Protein AF-T1BCN9-F1 (afdb_monomer)

Solvent-accessible surface area (backbone atoms only — not comparable to full-atom values): 11860 Å² total; per-residue (Å²): 132,86,70,87,75,68,77,64,52,58,59,52,51,34,51,53,39,36,66,30,32,61,50,97,95,42,61,54,84,62,83,70,93,67,80,90,68,67,50,88,55,60,65,95,86,53,76,46,77,44,84,25,43,75,91,46,63,56,73,67,58,45,53,50,52,55,43,27,47,74,66,69,42,54,70,47,82,43,67,49,82,47,79,88,49,47,62,60,50,55,52,49,52,54,49,52,46,49,53,47,13,57,75,71,72,48,70,36,84,59,66,73,64,60,57,52,51,52,50,54,53,50,50,49,67,75,47,66,76,69,91,72,79,72,94,64,75,84,81,69,51,81,87,41,56,74,58,33,54,49,53,51,51,61,54,60,70,67,63,51,96,91,62,82,87,83,87,87,75,97,64,76,92,42,75,66,52,50,52,52,53,51,50,53,51,64,74,74,84

Structure (mmCIF, N/CA/C/O backbone):
data_AF-T1BCN9-F1
#
_entry.id   AF-T1BCN9-F1
#
loop_
_atom_site.group_PDB
_atom_site.id
_atom_site.type_symbol
_atom_site.label_atom_id
_atom_site.label_alt_id
_atom_site.label_comp_id
_atom_site.label_asym_id
_atom_site.label_entity_id
_atom_site.label_seq_id
_atom_site.pdbx_PDB_ins_code
_atom_site.Cartn_x
_atom_site.Cartn_y
_atom_site.Cartn_z
_atom_site.occupancy
_atom_site.B_iso_or_equiv
_atom_site.auth_seq_id
_atom_site.auth_comp_id
_atom_site.auth_asym_id
_atom_site.auth_atom_id
_atom_site.pdbx_PDB_model_num
ATOM 1 N N . ALA A 1 1 ? 5.432 19.253 22.615 1.00 36.25 1 ALA A N 1
ATOM 2 C CA . ALA A 1 1 ? 6.269 18.068 22.366 1.00 36.25 1 ALA A CA 1
ATOM 3 C C . ALA A 1 1 ? 5.517 17.215 21.366 1.00 36.25 1 ALA A C 1
ATOM 5 O O . ALA A 1 1 ? 4.448 16.721 21.706 1.00 36.25 1 ALA A O 1
ATOM 6 N N . GLU A 1 2 ? 5.979 17.163 20.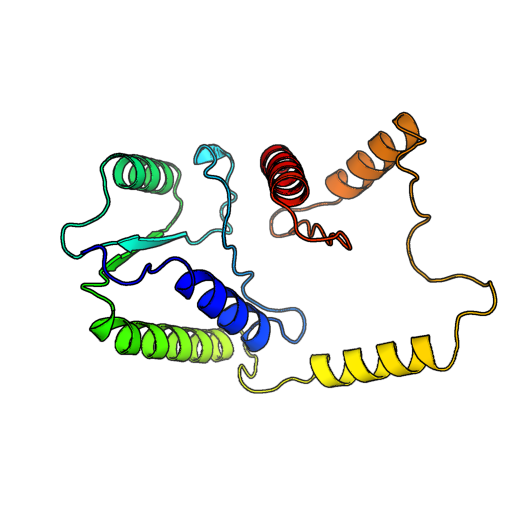120 1.00 44.88 2 GLU A N 1
ATOM 7 C CA . GLU A 1 2 ? 5.401 16.255 19.130 1.00 44.88 2 GLU A CA 1
ATOM 8 C C . GLU A 1 2 ? 5.753 14.832 19.568 1.00 44.88 2 GLU A C 1
ATOM 10 O O . GLU A 1 2 ? 6.923 14.512 19.778 1.00 44.88 2 GLU A O 1
ATOM 15 N N . GLY A 1 3 ? 4.731 14.019 19.844 1.00 50.31 3 GLY A N 1
ATOM 16 C CA . GLY A 1 3 ? 4.922 12.605 20.150 1.00 50.31 3 GLY A CA 1
ATOM 17 C C . GLY A 1 3 ? 5.571 11.874 18.968 1.00 50.31 3 GLY A C 1
ATOM 18 O O . GLY A 1 3 ? 5.618 12.415 17.861 1.00 50.31 3 GLY A O 1
ATOM 19 N N . PRO A 1 4 ? 6.081 10.650 19.173 1.00 58.81 4 PRO A N 1
ATOM 20 C CA . PRO A 1 4 ? 6.687 9.884 18.094 1.00 58.81 4 PRO A CA 1
ATOM 21 C C . PRO A 1 4 ? 5.694 9.709 16.939 1.00 58.81 4 PRO A C 1
ATOM 23 O O . PRO A 1 4 ? 4.507 9.448 17.144 1.00 58.81 4 PRO A O 1
ATOM 26 N N . SER A 1 5 ? 6.201 9.898 15.723 1.00 71.62 5 SER A N 1
ATOM 27 C CA . SER A 1 5 ? 5.416 9.841 14.494 1.00 71.62 5 SER A CA 1
ATOM 28 C C . SER A 1 5 ? 4.900 8.426 14.223 1.00 71.62 5 SER A C 1
ATOM 30 O O . SER A 1 5 ? 5.628 7.452 14.401 1.00 71.62 5 SER A O 1
ATOM 32 N N . LEU A 1 6 ? 3.662 8.318 13.734 1.00 76.44 6 LEU A N 1
ATOM 33 C CA . LEU A 1 6 ? 3.075 7.056 13.267 1.00 76.44 6 LEU A CA 1
ATOM 34 C C . LEU A 1 6 ? 3.532 6.673 11.846 1.00 76.44 6 LEU A C 1
ATOM 36 O O . LEU A 1 6 ? 3.169 5.605 11.367 1.00 76.44 6 LEU A O 1
ATOM 40 N N . LEU A 1 7 ? 4.329 7.513 11.172 1.00 79.06 7 LEU A N 1
ATOM 41 C CA . LEU A 1 7 ? 4.786 7.284 9.792 1.00 79.06 7 LEU A CA 1
ATOM 42 C C . LEU A 1 7 ? 5.494 5.935 9.548 1.00 79.06 7 LEU A C 1
ATOM 44 O O . LEU A 1 7 ? 5.297 5.379 8.473 1.00 79.06 7 LEU A O 1
ATOM 48 N N . PRO A 1 8 ? 6.271 5.358 10.488 1.00 87.38 8 PRO A N 1
ATOM 49 C CA . PRO A 1 8 ? 6.890 4.047 10.265 1.00 87.38 8 PRO A CA 1
ATOM 50 C C . PRO A 1 8 ? 5.905 2.871 10.332 1.00 87.38 8 PRO A C 1
ATOM 52 O O . PRO A 1 8 ? 6.224 1.777 9.876 1.00 87.38 8 PRO A O 1
ATOM 55 N N . PHE A 1 9 ? 4.722 3.059 10.926 1.00 90.31 9 PHE A N 1
ATOM 56 C CA . PHE A 1 9 ? 3.792 1.960 11.173 1.00 90.31 9 PHE A CA 1
ATOM 57 C C . PHE A 1 9 ? 3.197 1.365 9.881 1.00 90.31 9 PHE A C 1
ATOM 59 O O . PHE A 1 9 ? 3.223 0.143 9.750 1.00 90.31 9 PHE A O 1
ATOM 66 N N . PRO A 1 10 ? 2.743 2.158 8.886 1.00 91.44 10 PRO A N 1
ATOM 67 C CA . PRO A 1 10 ? 2.343 1.622 7.585 1.00 91.44 10 PRO A CA 1
ATOM 68 C C . PRO A 1 10 ? 3.416 0.769 6.899 1.00 91.44 10 PRO A C 1
ATOM 70 O O . PRO A 1 10 ? 3.072 -0.250 6.316 1.00 91.44 10 PRO A O 1
ATOM 73 N N . VAL A 1 11 ? 4.701 1.126 7.012 1.00 91.31 11 VAL A N 1
ATOM 74 C CA . VAL A 1 11 ? 5.810 0.339 6.433 1.00 91.31 11 VAL A CA 1
ATOM 75 C C . VAL A 1 11 ? 5.925 -1.033 7.104 1.00 91.31 11 VAL A C 1
ATOM 77 O O . VAL A 1 11 ? 6.134 -2.042 6.439 1.00 91.31 11 VAL A O 1
ATOM 80 N N . TRP A 1 12 ? 5.726 -1.104 8.423 1.00 94.50 12 TRP A N 1
ATOM 81 C CA . TRP A 1 12 ? 5.649 -2.392 9.116 1.00 94.50 12 TRP A CA 1
ATOM 82 C C . TRP A 1 12 ? 4.438 -3.221 8.652 1.00 94.50 12 TRP A C 1
ATOM 84 O O . TRP A 1 12 ? 4.571 -4.421 8.413 1.00 94.50 12 TRP A O 1
ATOM 94 N N . VAL A 1 13 ? 3.273 -2.585 8.469 1.00 95.38 13 VAL A N 1
ATOM 95 C CA . VAL A 1 13 ? 2.071 -3.254 7.938 1.00 95.38 13 VAL A CA 1
ATOM 96 C C . VAL A 1 13 ? 2.314 -3.774 6.519 1.00 95.38 13 VAL A C 1
ATOM 98 O O . VAL A 1 13 ? 1.885 -4.882 6.202 1.00 95.38 13 VAL A O 1
ATOM 101 N N . GLU A 1 14 ? 3.011 -3.008 5.677 1.00 94.75 14 GLU A N 1
ATOM 102 C CA . GLU A 1 14 ? 3.386 -3.422 4.323 1.00 94.75 14 GLU A CA 1
ATOM 103 C C . GLU A 1 14 ? 4.166 -4.731 4.349 1.00 94.75 14 GLU A C 1
ATOM 105 O O . GLU A 1 14 ? 3.773 -5.692 3.689 1.00 94.75 14 GLU A O 1
ATOM 110 N N . GLN A 1 15 ? 5.221 -4.793 5.163 1.00 93.25 15 GLN A N 1
ATOM 111 C C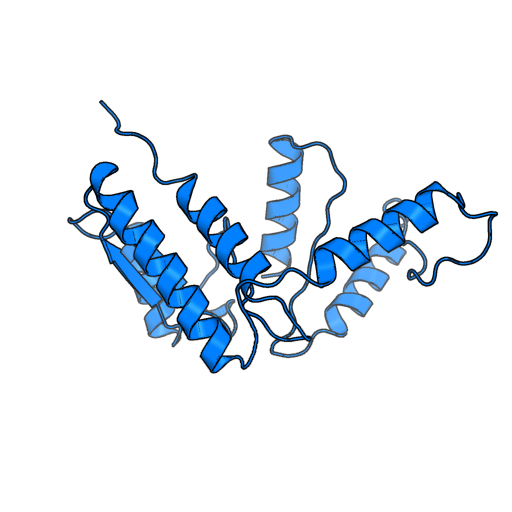A . GLN A 1 15 ? 6.027 -5.998 5.292 1.00 93.25 15 GLN A CA 1
ATOM 112 C C . GLN A 1 15 ? 5.189 -7.186 5.779 1.00 93.25 15 GLN A C 1
ATOM 114 O O . GLN A 1 15 ? 5.234 -8.256 5.170 1.00 93.25 15 GLN A O 1
ATOM 119 N N . LEU A 1 16 ? 4.393 -6.994 6.839 1.00 95.56 16 LEU A N 1
ATOM 120 C CA . LEU A 1 16 ? 3.541 -8.044 7.395 1.00 95.56 16 LEU A CA 1
ATOM 121 C C . LEU A 1 16 ? 2.584 -8.608 6.334 1.00 95.56 16 LEU A C 1
ATOM 123 O O . LEU A 1 16 ? 2.508 -9.819 6.143 1.00 95.56 16 LEU A O 1
ATOM 127 N N . VAL A 1 17 ? 1.846 -7.748 5.629 1.00 95.81 17 VAL A N 1
ATOM 128 C CA . VAL A 1 17 ? 0.852 -8.189 4.641 1.00 95.81 17 VAL A CA 1
ATOM 129 C C . VAL A 1 17 ? 1.530 -8.849 3.438 1.00 95.81 17 VAL A C 1
ATOM 131 O O . VAL A 1 17 ? 1.078 -9.912 3.002 1.00 95.81 17 VAL A O 1
ATOM 134 N N . ALA A 1 18 ? 2.607 -8.256 2.914 1.00 91.75 18 ALA A N 1
ATOM 135 C CA . ALA A 1 18 ? 3.301 -8.767 1.735 1.00 91.75 18 ALA A CA 1
ATOM 136 C C . ALA A 1 18 ? 3.915 -10.150 1.992 1.00 91.75 18 ALA A C 1
ATOM 138 O O . ALA A 1 18 ? 3.624 -11.096 1.258 1.00 91.75 18 ALA A O 1
ATOM 139 N N . GLU A 1 19 ? 4.720 -10.291 3.050 1.00 90.38 19 GLU A N 1
ATOM 140 C CA . GLU A 1 19 ? 5.432 -11.542 3.341 1.00 90.38 19 GLU A CA 1
ATOM 141 C C . GLU A 1 19 ? 4.492 -12.662 3.799 1.00 90.38 19 GLU A C 1
ATOM 143 O O . GLU A 1 19 ? 4.711 -13.837 3.489 1.00 90.38 19 GLU A O 1
ATOM 148 N N . SER A 1 20 ? 3.421 -12.325 4.522 1.00 93.44 20 SER A N 1
ATOM 149 C CA . SER A 1 20 ? 2.496 -13.344 5.007 1.00 93.44 20 SER A CA 1
ATOM 150 C C . SER A 1 20 ? 1.515 -13.812 3.940 1.00 93.44 20 SER A C 1
ATOM 152 O O . SER A 1 20 ? 1.164 -14.993 3.951 1.00 93.44 20 SER A O 1
ATOM 154 N N . THR A 1 21 ? 1.063 -12.941 3.030 1.00 93.94 21 THR A N 1
ATOM 155 C CA . THR A 1 21 ? -0.040 -13.288 2.115 1.00 93.94 21 THR A CA 1
ATOM 156 C C . THR A 1 21 ? 0.384 -13.651 0.695 1.00 93.94 21 THR A C 1
ATOM 158 O O . THR A 1 21 ? -0.353 -14.378 0.033 1.00 93.94 21 THR A O 1
ATOM 161 N N . GLY A 1 22 ? 1.540 -13.186 0.216 1.00 90.19 22 GLY A N 1
ATOM 162 C CA . GLY A 1 22 ? 2.006 -13.419 -1.155 1.00 90.19 22 GLY A CA 1
ATOM 163 C C . GLY A 1 22 ? 2.506 -14.845 -1.387 1.00 90.19 22 GLY A C 1
ATOM 164 O O . GLY A 1 22 ? 3.709 -15.065 -1.435 1.00 90.19 22 GLY A O 1
ATOM 165 N N . LYS A 1 23 ? 1.601 -15.823 -1.503 1.00 87.06 23 LYS A N 1
ATOM 166 C CA . LYS A 1 23 ? 1.924 -17.259 -1.557 1.00 87.06 23 LYS A CA 1
ATOM 167 C C . LYS A 1 23 ? 1.072 -17.993 -2.573 1.00 87.06 23 LYS A C 1
ATOM 169 O O . LYS A 1 23 ? -0.126 -17.753 -2.694 1.00 87.06 23 LYS A O 1
ATOM 174 N N . SER A 1 24 ? 1.673 -18.964 -3.263 1.00 84.88 24 SER A N 1
ATOM 175 C CA . SER A 1 24 ? 0.962 -19.853 -4.201 1.00 84.88 24 SER A CA 1
ATOM 176 C C . SER A 1 24 ? 0.133 -19.100 -5.260 1.00 84.88 24 SER A C 1
ATOM 178 O O . SER A 1 24 ? -0.972 -19.516 -5.608 1.00 84.88 24 SER A O 1
ATOM 180 N N . GLY A 1 25 ? 0.640 -17.960 -5.745 1.00 86.75 25 GLY A N 1
ATOM 181 C CA . GLY A 1 25 ? -0.050 -17.117 -6.730 1.00 86.75 25 GLY A CA 1
ATOM 182 C C . GLY A 1 25 ? -1.273 -16.360 -6.193 1.00 86.75 25 GLY A C 1
ATOM 183 O O . GLY A 1 25 ? -2.074 -15.867 -6.982 1.00 86.75 25 GLY A O 1
ATOM 184 N N . ARG A 1 26 ? -1.440 -16.280 -4.869 1.00 89.88 26 ARG A N 1
ATOM 185 C CA . ARG A 1 26 ? -2.472 -15.494 -4.180 1.00 89.88 26 ARG A CA 1
ATOM 186 C C . ARG A 1 26 ? -1.804 -14.483 -3.257 1.00 89.88 26 ARG A C 1
ATOM 188 O O . ARG A 1 26 ? -0.641 -14.647 -2.902 1.00 89.88 26 ARG A O 1
ATOM 195 N N . GLY A 1 27 ? -2.551 -13.465 -2.851 1.00 91.38 27 GLY A N 1
ATOM 196 C CA . GLY A 1 27 ? -2.098 -12.525 -1.837 1.00 91.38 27 GLY A CA 1
ATOM 197 C C . GLY A 1 27 ? -2.850 -11.211 -1.875 1.00 91.38 27 GLY A C 1
ATOM 198 O O . GLY A 1 27 ? -3.652 -10.955 -2.773 1.00 91.38 27 GLY A O 1
ATOM 199 N N . ILE A 1 28 ? -2.576 -10.391 -0.871 1.00 94.25 28 ILE A N 1
ATOM 200 C CA . ILE A 1 28 ? -3.005 -9.001 -0.803 1.00 94.25 28 ILE A CA 1
ATOM 201 C C . ILE A 1 28 ? -1.777 -8.166 -1.138 1.00 94.25 28 ILE A C 1
ATOM 203 O O . ILE A 1 28 ? -0.700 -8.412 -0.601 1.00 94.25 28 ILE A O 1
ATOM 207 N N . ILE A 1 29 ? -1.932 -7.184 -2.022 1.00 93.25 29 ILE A N 1
ATOM 208 C CA . ILE A 1 29 ? -0.857 -6.249 -2.354 1.00 93.25 29 ILE A CA 1
ATOM 209 C C . ILE A 1 29 ? -0.990 -5.058 -1.403 1.00 93.25 29 ILE A C 1
ATOM 211 O O . ILE A 1 29 ? -1.915 -4.260 -1.577 1.00 93.25 29 ILE A O 1
ATOM 215 N N . PRO A 1 30 ? -0.131 -4.929 -0.377 1.00 94.12 30 PRO A N 1
ATOM 216 C CA . PRO A 1 30 ? -0.125 -3.728 0.434 1.00 94.12 30 PRO A CA 1
ATOM 217 C C . PRO A 1 30 ? 0.421 -2.565 -0.388 1.00 94.12 30 PRO A C 1
ATOM 219 O O . PRO A 1 30 ? 1.320 -2.719 -1.212 1.00 94.12 30 PRO A O 1
ATOM 222 N N . VAL A 1 31 ? -0.151 -1.389 -0.161 1.00 91.94 31 VAL A N 1
ATOM 223 C CA . VAL A 1 31 ? 0.197 -0.184 -0.900 1.00 91.94 31 VAL A CA 1
ATOM 224 C C . VAL A 1 31 ? 0.415 0.937 0.102 1.00 91.94 31 VAL A C 1
ATOM 226 O O . VAL A 1 31 ? -0.541 1.484 0.649 1.00 91.94 31 VAL A O 1
ATOM 229 N N . VAL A 1 32 ? 1.679 1.281 0.336 1.00 90.50 32 VAL A N 1
ATOM 230 C CA . VAL A 1 32 ? 2.069 2.417 1.181 1.00 90.50 32 VAL A CA 1
ATOM 231 C C . VAL A 1 32 ? 2.651 3.546 0.340 1.00 90.50 32 VAL A C 1
ATOM 233 O O . VAL A 1 32 ? 2.999 3.365 -0.835 1.00 90.50 32 VAL A O 1
ATOM 236 N N . ASP A 1 33 ? 2.674 4.742 0.928 1.00 86.56 33 ASP A N 1
ATOM 237 C CA . ASP A 1 33 ? 3.204 5.966 0.319 1.00 86.56 33 ASP A CA 1
ATOM 238 C C . ASP A 1 33 ? 2.679 6.236 -1.099 1.00 86.56 33 ASP A C 1
ATOM 240 O O . ASP A 1 33 ? 3.387 6.751 -1.968 1.00 86.56 33 ASP A O 1
ATOM 244 N N . GLU A 1 34 ? 1.423 5.860 -1.357 1.00 87.19 34 GLU A N 1
ATOM 245 C CA . GLU A 1 34 ? 0.741 6.201 -2.596 1.00 87.19 34 GLU A CA 1
ATOM 246 C C . GLU A 1 34 ? 0.410 7.690 -2.615 1.00 87.19 34 GLU A C 1
ATOM 248 O O . GLU A 1 34 ? -0.301 8.170 -1.725 1.00 87.19 34 GLU A O 1
ATOM 253 N N . PRO A 1 35 ? 0.867 8.441 -3.630 1.00 86.25 35 PRO A N 1
ATOM 254 C CA . PRO A 1 35 ? 0.395 9.797 -3.824 1.00 86.25 35 PRO A CA 1
ATOM 255 C C . PRO A 1 35 ? -1.122 9.784 -4.003 1.00 86.25 35 PRO A C 1
ATOM 257 O O . PRO A 1 35 ? -1.649 9.000 -4.793 1.00 86.25 35 PRO A O 1
ATOM 260 N N . TRP A 1 36 ? -1.822 10.671 -3.299 1.00 88.25 36 TRP A N 1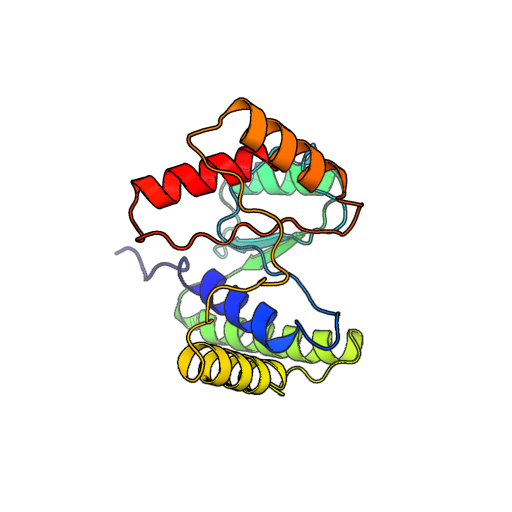
ATOM 261 C CA . TRP A 1 36 ? -3.269 10.771 -3.439 1.00 88.25 36 TRP A CA 1
ATOM 262 C C . TRP A 1 36 ? -3.625 11.144 -4.877 1.00 88.25 36 TRP A C 1
ATOM 264 O O . TRP A 1 36 ? -3.118 12.123 -5.429 1.00 88.25 36 TRP A O 1
ATOM 274 N N . ALA A 1 37 ? -4.517 10.363 -5.471 1.00 90.06 37 ALA A N 1
ATOM 275 C CA . ALA A 1 37 ? -5.079 10.616 -6.784 1.00 90.06 37 ALA A CA 1
ATOM 276 C C . ALA A 1 37 ? -6.569 10.968 -6.651 1.00 90.06 37 ALA A C 1
ATOM 278 O O . ALA A 1 37 ? -7.206 10.640 -5.647 1.00 90.06 37 ALA A O 1
ATOM 279 N N . PRO A 1 38 ? -7.173 11.638 -7.647 1.00 91.88 38 PRO A N 1
ATOM 280 C CA . PRO A 1 38 ? -8.622 11.763 -7.699 1.00 91.88 38 PRO A CA 1
ATOM 281 C C . PRO A 1 38 ? -9.286 10.377 -7.583 1.00 91.88 38 PRO A C 1
ATOM 283 O O . PRO A 1 38 ? -8.848 9.462 -8.278 1.00 91.88 38 PRO A O 1
ATOM 286 N N . PRO A 1 39 ? -10.361 10.213 -6.786 1.00 92.69 39 PRO A N 1
ATOM 287 C CA . PRO A 1 39 ? -11.003 8.914 -6.551 1.00 92.69 39 PRO A CA 1
ATOM 288 C C . PRO A 1 39 ? -11.339 8.100 -7.809 1.00 92.69 39 PRO A C 1
ATOM 290 O O . PRO A 1 39 ? -11.287 6.877 -7.786 1.00 92.69 39 PRO A O 1
ATOM 293 N N . ALA A 1 40 ? -11.642 8.781 -8.919 1.00 91.31 40 ALA A N 1
ATOM 294 C CA . ALA A 1 40 ? -11.961 8.165 -10.206 1.00 91.31 40 ALA A CA 1
ATOM 295 C C . ALA A 1 40 ? -10.773 7.468 -10.901 1.00 91.31 40 ALA A C 1
ATOM 297 O O . ALA A 1 40 ? -10.983 6.809 -11.914 1.00 91.31 40 ALA A O 1
ATOM 298 N N . ARG A 1 41 ? -9.538 7.647 -10.413 1.00 90.94 41 ARG A N 1
ATOM 299 C CA . ARG A 1 41 ? -8.345 6.967 -10.942 1.00 90.94 41 ARG A CA 1
ATOM 300 C C . ARG A 1 41 ? -8.079 5.608 -10.300 1.00 90.94 41 ARG A C 1
ATOM 302 O O . ARG A 1 41 ? -7.343 4.811 -10.865 1.00 90.94 41 ARG A O 1
ATOM 309 N N . TYR A 1 42 ? -8.657 5.338 -9.135 1.00 91.25 42 TYR A N 1
ATOM 310 C CA . TYR A 1 42 ? -8.489 4.043 -8.485 1.00 91.25 42 TYR A CA 1
ATOM 311 C C . TYR A 1 42 ? -9.411 2.995 -9.113 1.00 91.25 42 TYR A C 1
ATOM 313 O O . TYR A 1 42 ? -10.567 3.292 -9.424 1.00 91.25 42 TYR A O 1
ATOM 321 N N . GLY A 1 43 ? -8.894 1.776 -9.269 1.00 89.31 43 GLY A N 1
ATOM 322 C CA . GLY A 1 43 ? -9.690 0.601 -9.615 1.00 89.31 43 GLY A CA 1
ATOM 323 C C . GLY A 1 43 ? -10.602 0.171 -8.466 1.00 89.31 43 GLY A C 1
ATOM 324 O O . GLY A 1 43 ? -10.436 0.600 -7.326 1.00 89.31 43 GLY A O 1
ATOM 325 N N . ASP A 1 44 ? -11.562 -0.698 -8.767 1.00 91.50 44 ASP A N 1
ATOM 326 C CA . ASP A 1 44 ? -12.473 -1.328 -7.801 1.00 91.50 44 ASP A CA 1
ATOM 327 C C . ASP A 1 44 ? -11.807 -2.455 -6.981 1.00 91.50 44 ASP A C 1
ATOM 329 O O . ASP A 1 44 ? -12.462 -3.160 -6.215 1.00 91.50 44 ASP A O 1
ATOM 333 N N . ASP A 1 45 ? -10.486 -2.586 -7.102 1.00 91.62 45 ASP A N 1
ATOM 334 C CA . ASP A 1 45 ? -9.617 -3.549 -6.429 1.00 91.62 45 ASP A CA 1
ATOM 335 C C . ASP A 1 45 ? -9.001 -3.009 -5.124 1.00 91.62 45 ASP A C 1
ATOM 337 O O . ASP A 1 45 ? -8.127 -3.645 -4.530 1.00 91.62 45 ASP A O 1
ATOM 341 N N . ARG A 1 46 ? -9.431 -1.825 -4.664 1.00 93.00 46 ARG A N 1
ATOM 342 C CA . ARG A 1 46 ? -8.827 -1.126 -3.522 1.00 93.00 46 ARG A CA 1
ATOM 343 C C . ARG A 1 46 ? -9.677 -1.169 -2.261 1.00 93.00 46 ARG A C 1
ATOM 345 O O . ARG A 1 46 ? -10.878 -0.922 -2.271 1.00 93.00 46 ARG A O 1
ATOM 352 N N . LEU A 1 47 ? -8.989 -1.371 -1.139 1.00 95.12 47 LEU A N 1
ATOM 353 C CA . LEU A 1 47 ? -9.461 -1.047 0.202 1.00 95.12 47 LEU A CA 1
ATOM 354 C C . LEU A 1 47 ? -8.495 -0.038 0.817 1.00 95.12 47 LEU A C 1
ATOM 356 O O . LEU A 1 47 ? -7.300 -0.305 0.928 1.00 95.12 47 LEU A O 1
ATOM 360 N N . PHE A 1 48 ? -9.018 1.102 1.255 1.00 96.31 48 PHE A N 1
ATOM 361 C CA . PHE A 1 48 ? -8.211 2.138 1.895 1.00 96.31 48 PHE A CA 1
ATOM 362 C C . PHE A 1 48 ? -8.272 2.000 3.416 1.00 96.31 48 PHE A C 1
ATOM 364 O O . PHE A 1 48 ? -9.333 1.746 3.980 1.00 96.31 48 PHE A O 1
ATOM 371 N N . VAL A 1 49 ? -7.154 2.216 4.108 1.00 95.31 49 VAL A N 1
ATOM 372 C CA . VAL A 1 49 ? -7.127 2.257 5.576 1.00 95.31 49 VAL A CA 1
ATOM 373 C C . VAL A 1 49 ? -6.504 3.569 6.026 1.00 95.31 49 VAL A C 1
ATOM 375 O O . VAL A 1 49 ? -5.366 3.878 5.687 1.00 95.31 49 VAL A O 1
ATOM 378 N N . ALA A 1 50 ? -7.260 4.351 6.792 1.00 93.69 50 ALA A N 1
ATOM 379 C CA . ALA A 1 50 ? -6.826 5.627 7.337 1.00 93.69 50 ALA A CA 1
ATOM 380 C C . ALA A 1 50 ? -6.587 5.505 8.843 1.00 93.69 50 ALA A C 1
ATOM 382 O O . ALA A 1 50 ? -7.522 5.260 9.607 1.00 93.69 50 ALA A O 1
ATOM 383 N N . LEU A 1 51 ? -5.343 5.727 9.266 1.00 90.75 51 LEU A N 1
ATOM 384 C CA . LEU A 1 51 ? -4.979 5.857 10.675 1.00 90.75 51 LEU A CA 1
ATOM 385 C C . LEU A 1 51 ? -5.150 7.321 11.088 1.00 90.75 51 LEU A C 1
ATOM 387 O O . LEU A 1 51 ? -4.546 8.211 10.490 1.00 90.75 51 LEU A O 1
ATOM 391 N N . VAL A 1 52 ? -5.991 7.587 12.082 1.00 92.12 52 VAL A N 1
ATOM 392 C CA . VAL A 1 52 ? -6.359 8.950 12.487 1.00 92.12 52 VAL A CA 1
ATOM 393 C C . VAL A 1 52 ? -6.305 9.112 14.007 1.00 92.12 52 VAL A C 1
ATOM 395 O O . VAL A 1 52 ? -6.465 8.130 14.734 1.00 92.12 52 VAL A O 1
ATOM 398 N N . PRO A 1 53 ? -6.124 10.333 14.534 1.00 90.12 53 PRO A N 1
ATOM 399 C CA . PRO A 1 53 ? -6.261 10.570 15.968 1.00 90.12 53 PRO A CA 1
ATOM 400 C C . PRO A 1 53 ? -7.718 10.362 16.437 1.00 90.12 53 PRO A C 1
ATOM 402 O O . PRO A 1 53 ? -8.642 10.314 15.618 1.00 90.12 53 PRO A O 1
ATOM 405 N N . PRO A 1 54 ? -7.985 10.298 17.757 1.00 90.56 54 PRO A N 1
ATOM 406 C CA . PRO A 1 54 ? -9.337 10.106 18.296 1.00 90.56 54 PRO A CA 1
ATOM 407 C C . PRO A 1 54 ? -10.352 11.158 17.841 1.00 90.56 54 PRO A C 1
ATOM 409 O O . PRO A 1 54 ? -11.530 10.836 17.645 1.00 90.56 54 PRO A O 1
ATOM 412 N N . SER A 1 55 ? -9.875 12.391 17.629 1.00 92.44 55 SER A N 1
ATOM 413 C CA . SER A 1 55 ? -10.635 13.520 17.084 1.00 92.44 55 SER A CA 1
ATOM 414 C C . SER A 1 55 ? -11.100 13.310 15.640 1.00 92.44 55 SER A C 1
ATOM 416 O O . SER A 1 55 ? -11.951 14.055 15.169 1.00 92.44 55 SER A O 1
ATOM 418 N N . GLY A 1 56 ? -10.581 12.291 14.950 1.00 93.06 56 GLY A N 1
ATOM 419 C CA . GLY A 1 56 ? -10.880 11.991 13.556 1.00 93.06 56 GLY A CA 1
ATOM 420 C C . GLY A 1 56 ? -9.871 12.595 12.573 1.00 93.06 56 GLY A C 1
ATOM 421 O O . GLY A 1 56 ? -8.878 13.200 12.986 1.00 93.06 56 GLY A O 1
ATOM 422 N N . PRO A 1 57 ? -10.097 12.398 11.262 1.00 94.94 57 PRO A N 1
ATOM 423 C CA . PRO A 1 57 ? -9.237 12.927 10.212 1.00 94.94 57 PRO A CA 1
ATOM 424 C C . PRO A 1 57 ? -9.273 14.458 10.182 1.00 94.94 57 PRO A C 1
ATOM 426 O O . PRO A 1 57 ? -10.299 15.077 10.466 1.00 94.94 57 PRO A O 1
ATOM 429 N N . GLY A 1 58 ? -8.164 15.068 9.760 1.00 94.94 58 GLY A N 1
ATOM 430 C CA . GLY A 1 58 ? -8.159 16.475 9.361 1.00 94.94 58 GLY A CA 1
ATOM 431 C C . GLY A 1 58 ? -9.057 16.728 8.137 1.00 94.94 58 GLY A C 1
ATOM 432 O O . GLY A 1 58 ? -9.444 15.778 7.449 1.00 94.94 58 GLY A O 1
ATOM 433 N N . PRO A 1 59 ? -9.376 17.998 7.827 1.00 96.38 59 PRO A N 1
ATOM 434 C CA . PRO A 1 59 ? -10.347 18.349 6.787 1.00 96.38 59 PRO A CA 1
ATOM 435 C C . PRO A 1 59 ? -9.971 17.818 5.397 1.00 96.38 59 PRO A C 1
ATOM 437 O O . PRO A 1 59 ? -10.845 17.375 4.656 1.00 96.38 59 PRO A O 1
ATOM 440 N N . GLU A 1 60 ? -8.682 17.813 5.057 1.00 95.12 60 GLU A N 1
ATOM 441 C CA . GLU A 1 60 ? -8.193 17.338 3.759 1.00 95.12 60 GLU A CA 1
ATOM 442 C C . GLU A 1 60 ? -8.405 15.826 3.585 1.00 95.12 60 GLU A C 1
ATOM 444 O O . GLU A 1 60 ? -9.032 15.389 2.619 1.00 95.12 60 GLU A O 1
ATOM 449 N N . LEU A 1 61 ? -7.976 15.029 4.571 1.00 94.19 61 LEU A N 1
ATOM 450 C CA . LEU A 1 61 ? -8.192 13.582 4.580 1.00 94.19 61 LEU A CA 1
ATOM 451 C C . LEU A 1 61 ? -9.687 13.243 4.624 1.00 94.19 61 LEU A C 1
ATOM 453 O O . LEU A 1 61 ? -10.133 12.349 3.913 1.00 94.19 61 LEU A O 1
ATOM 457 N N . ALA A 1 62 ? -10.480 13.976 5.410 1.00 96.50 62 ALA A N 1
ATOM 458 C CA . ALA A 1 62 ? -11.926 13.784 5.467 1.00 96.50 62 ALA A CA 1
ATOM 459 C C . ALA A 1 62 ? -12.587 14.009 4.095 1.00 96.50 62 ALA A C 1
ATOM 461 O O . ALA A 1 62 ? -13.409 13.198 3.663 1.00 96.50 62 ALA A O 1
ATOM 462 N N . ALA A 1 63 ? -12.203 15.076 3.387 1.00 96.44 63 ALA A N 1
ATOM 463 C CA . ALA A 1 63 ? -12.696 15.361 2.043 1.00 96.44 63 ALA A CA 1
ATOM 464 C C . ALA A 1 63 ? -12.268 14.284 1.033 1.00 96.44 63 ALA A C 1
ATOM 466 O O . ALA A 1 63 ? -13.077 13.875 0.196 1.00 96.44 63 ALA A O 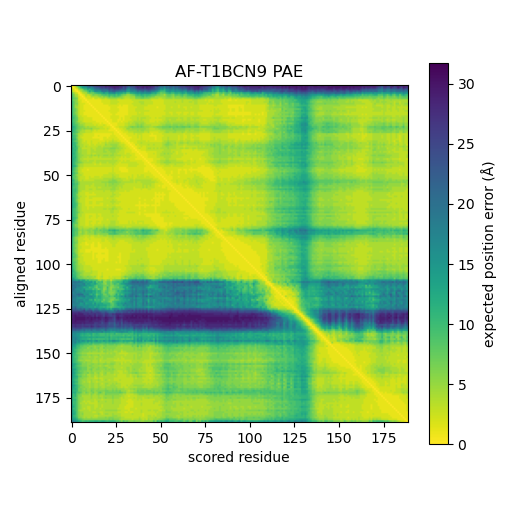1
ATOM 467 N N . HIS A 1 64 ? -11.030 13.792 1.136 1.00 95.38 64 HIS A N 1
ATOM 468 C CA . HIS A 1 64 ? -10.527 12.716 0.286 1.00 95.38 64 HIS A CA 1
ATOM 469 C C . HIS A 1 64 ? -11.290 11.400 0.512 1.00 95.38 64 HIS A C 1
ATOM 471 O O . HIS A 1 64 ? -11.807 10.828 -0.447 1.00 95.38 64 HIS A O 1
ATOM 477 N N . LEU A 1 65 ? -11.468 10.972 1.769 1.00 96.62 65 LEU A N 1
ATOM 478 C CA . LEU A 1 65 ? -12.239 9.773 2.133 1.00 96.62 65 LEU A CA 1
ATOM 479 C C . LEU A 1 65 ? -13.706 9.865 1.682 1.00 96.62 65 LEU A C 1
ATOM 481 O O . LEU A 1 65 ? -14.258 8.902 1.151 1.00 96.62 65 LEU A O 1
ATOM 485 N N . ALA A 1 66 ? -14.336 11.037 1.816 1.00 96.69 66 ALA A N 1
ATOM 486 C CA . ALA A 1 66 ? -15.682 11.269 1.290 1.00 96.69 66 ALA A CA 1
ATOM 487 C C . ALA A 1 66 ? -15.727 11.207 -0.250 1.00 96.69 66 ALA A C 1
ATOM 489 O O . ALA A 1 66 ? -16.724 10.790 -0.841 1.00 96.69 66 ALA A O 1
ATOM 490 N N . GLY A 1 67 ? -14.653 11.629 -0.923 1.00 96.94 67 GLY A N 1
ATOM 491 C CA . GLY A 1 67 ? -14.460 11.433 -2.357 1.00 96.94 67 GLY A CA 1
ATOM 492 C C . GLY A 1 67 ? -14.384 9.954 -2.739 1.00 96.94 67 GLY A C 1
ATOM 493 O O . GLY A 1 67 ? -15.113 9.536 -3.635 1.00 96.94 67 GLY A O 1
ATOM 494 N N . LEU A 1 68 ? -13.557 9.176 -2.036 1.00 96.81 68 LEU A N 1
ATOM 495 C CA . LEU A 1 68 ? -13.409 7.729 -2.227 1.00 96.81 68 LEU A CA 1
ATOM 496 C C . LEU A 1 68 ? -14.745 6.999 -2.057 1.00 96.81 68 LEU A C 1
ATOM 498 O O . LEU A 1 68 ? -15.176 6.296 -2.966 1.00 96.81 68 LEU A O 1
ATOM 502 N N . SER A 1 69 ? -15.456 7.252 -0.956 1.00 96.62 69 SER A N 1
ATOM 503 C CA . SER A 1 69 ? -16.752 6.614 -0.701 1.00 96.62 69 SER A CA 1
ATOM 504 C C . SER A 1 69 ? -17.811 6.969 -1.747 1.00 96.62 69 SER A C 1
ATOM 506 O O . SER A 1 69 ? -18.541 6.082 -2.186 1.00 96.62 69 SER A O 1
ATOM 508 N N . ARG A 1 70 ? -17.876 8.224 -2.219 1.00 97.12 70 ARG A N 1
ATOM 509 C CA . ARG A 1 70 ? -18.790 8.604 -3.318 1.00 97.12 70 ARG A CA 1
ATOM 510 C C . ARG A 1 70 ? -18.456 7.918 -4.640 1.00 97.12 70 ARG A C 1
ATOM 512 O O . ARG A 1 70 ? -19.360 7.708 -5.441 1.00 97.12 70 ARG A O 1
ATOM 519 N N . ALA A 1 71 ? -17.186 7.592 -4.867 1.00 96.12 71 ALA A N 1
ATOM 520 C CA . ALA A 1 71 ? -16.742 6.826 -6.026 1.00 96.12 71 ALA A CA 1
ATOM 521 C C . ALA A 1 71 ? -16.945 5.306 -5.861 1.00 96.12 71 ALA A C 1
ATOM 523 O O . ALA A 1 71 ? -16.657 4.564 -6.792 1.00 96.12 71 ALA A O 1
ATOM 524 N N . GLY A 1 72 ? -17.460 4.843 -4.715 1.00 96.56 72 GLY A N 1
ATOM 525 C CA . GLY A 1 72 ? -17.724 3.429 -4.439 1.00 96.56 72 GLY A CA 1
ATOM 526 C C . GLY A 1 72 ? -16.568 2.681 -3.772 1.00 96.56 72 GLY A C 1
ATOM 527 O O . GLY A 1 72 ? -16.710 1.494 -3.489 1.00 96.56 72 GLY A O 1
ATOM 528 N N . HIS A 1 73 ? -15.457 3.356 -3.469 1.00 96.62 73 HIS A N 1
ATOM 529 C CA . HIS A 1 73 ? -14.298 2.723 -2.841 1.00 96.62 73 HIS A CA 1
ATOM 530 C C . HIS A 1 73 ? -14.516 2.522 -1.337 1.00 96.62 73 HIS A C 1
ATOM 532 O O . HIS A 1 73 ? -14.824 3.495 -0.630 1.00 96.62 73 HIS A O 1
ATOM 538 N N . PRO A 1 74 ? -14.337 1.299 -0.807 1.00 97.19 74 PRO A N 1
ATOM 539 C CA . PRO A 1 74 ? -14.425 1.055 0.622 1.00 97.19 74 PRO A CA 1
ATOM 540 C C . PRO A 1 74 ? -13.209 1.637 1.349 1.00 97.19 74 PRO A C 1
ATOM 542 O O . PRO A 1 74 ? -12.077 1.600 0.859 1.00 97.19 74 PRO A O 1
ATOM 545 N N . TYR A 1 75 ? -13.432 2.133 2.565 1.00 96.94 75 TYR A N 1
ATOM 546 C CA . TYR A 1 75 ? -12.345 2.514 3.455 1.00 96.94 75 TYR A CA 1
ATOM 547 C C . TYR A 1 75 ? -12.630 2.139 4.909 1.00 96.94 75 TYR A C 1
ATOM 549 O O . TYR A 1 75 ? -13.778 2.119 5.356 1.00 96.94 75 TYR A O 1
ATOM 557 N N . LEU A 1 76 ? -11.560 1.890 5.661 1.00 96.12 76 LEU A N 1
ATOM 558 C CA . LEU A 1 76 ? -11.570 1.715 7.106 1.00 96.12 76 LEU A CA 1
ATOM 559 C C . LEU A 1 76 ? -10.921 2.924 7.767 1.00 96.12 76 LEU A C 1
ATOM 561 O O . LEU A 1 76 ? -9.878 3.407 7.330 1.00 96.12 76 LEU A O 1
ATOM 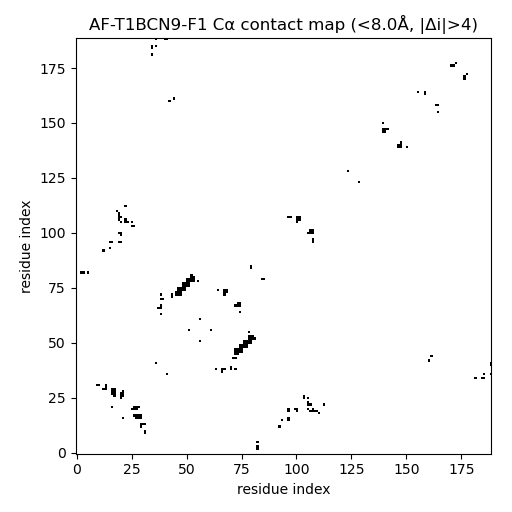565 N N . LEU A 1 77 ? -11.531 3.402 8.845 1.00 95.06 77 LEU A N 1
ATOM 566 C CA . LEU A 1 77 ? -10.987 4.472 9.667 1.00 95.06 77 LEU A CA 1
ATOM 567 C C . LEU A 1 77 ? -10.613 3.888 11.024 1.00 95.06 77 LEU A C 1
ATOM 569 O O . LEU A 1 77 ? -11.472 3.446 11.785 1.00 95.06 77 LEU A O 1
ATOM 573 N N . VAL A 1 78 ? -9.320 3.902 11.315 1.00 93.69 78 VAL A N 1
ATOM 574 C CA . VAL A 1 78 ? -8.733 3.353 12.532 1.00 93.69 78 VAL A CA 1
ATOM 575 C C . VAL A 1 78 ? -8.260 4.504 13.401 1.00 93.69 78 VAL A C 1
ATOM 577 O O . VAL A 1 78 ? -7.405 5.293 13.003 1.00 93.69 78 VAL A O 1
ATOM 580 N N . LYS A 1 79 ? -8.829 4.615 14.599 1.00 92.75 79 LYS A N 1
ATOM 581 C CA . LYS A 1 79 ? -8.436 5.642 15.562 1.00 92.75 79 LYS A CA 1
ATOM 582 C C . LYS A 1 79 ? -7.276 5.133 16.407 1.00 92.75 79 LYS A C 1
ATOM 584 O O . LYS A 1 79 ? -7.447 4.153 17.120 1.00 92.75 79 LYS A O 1
ATOM 589 N N . VAL A 1 80 ? -6.147 5.835 16.376 1.00 90.56 80 VAL A N 1
ATOM 590 C CA . VAL A 1 80 ? -4.955 5.527 17.177 1.00 90.56 80 VAL A CA 1
ATOM 591 C C . VAL A 1 80 ? -4.748 6.663 18.186 1.00 90.56 80 VAL A C 1
ATOM 593 O O . VAL A 1 80 ? -4.282 7.738 17.800 1.00 90.56 80 VAL A O 1
ATOM 596 N N . PRO A 1 81 ? -5.129 6.486 19.469 1.00 86.25 81 PRO A N 1
ATOM 597 C CA . PRO A 1 81 ? -5.057 7.554 20.469 1.00 86.25 81 PRO A CA 1
ATOM 598 C C . PRO A 1 81 ? -3.654 8.071 20.750 1.00 86.25 81 PRO A C 1
ATOM 600 O O . PRO A 1 81 ? -3.473 9.258 21.020 1.00 86.25 81 PRO A O 1
ATOM 603 N N . GLY A 1 82 ? -2.665 7.193 20.658 1.00 82.19 82 GLY A N 1
ATOM 604 C CA . GLY A 1 82 ? -1.273 7.558 20.798 1.00 82.19 82 GLY A CA 1
ATOM 605 C C . GLY A 1 82 ? -0.353 6.344 20.712 1.00 82.19 82 GLY A C 1
ATOM 606 O O . GLY A 1 82 ? -0.814 5.223 20.493 1.00 82.19 82 GLY A O 1
ATOM 607 N N . PRO A 1 83 ? 0.955 6.551 20.925 1.00 80.75 83 PRO A N 1
ATOM 608 C CA . PRO A 1 83 ? 1.970 5.510 20.760 1.00 80.75 83 PRO A CA 1
ATOM 609 C C . PRO A 1 83 ? 1.754 4.286 21.660 1.00 80.75 83 PRO A C 1
ATOM 611 O O . PRO A 1 83 ? 2.057 3.169 21.256 1.00 80.75 83 PRO A O 1
ATOM 614 N N . GLY A 1 84 ? 1.186 4.475 22.857 1.00 85.50 84 GLY A N 1
ATOM 615 C CA . GLY A 1 84 ? 0.874 3.378 23.781 1.00 85.50 84 GLY A CA 1
ATOM 616 C C . GLY A 1 84 ? -0.195 2.408 23.265 1.00 85.50 84 GLY A C 1
ATOM 617 O O . GLY A 1 84 ? -0.250 1.275 23.727 1.00 85.50 84 GLY A O 1
ATOM 618 N N . ASN A 1 85 ? -1.004 2.819 22.285 1.00 89.62 85 ASN A N 1
ATOM 619 C CA . ASN A 1 85 ? -2.034 1.977 21.674 1.00 89.62 85 ASN A CA 1
ATOM 620 C C . ASN A 1 85 ? -1.542 1.249 20.418 1.00 89.62 85 ASN A C 1
ATOM 622 O O . ASN A 1 85 ? -2.285 0.455 19.851 1.00 89.62 85 ASN A O 1
ATOM 626 N N . LEU A 1 86 ? -0.294 1.467 19.982 1.00 88.69 86 LEU A N 1
ATOM 627 C CA . LEU A 1 86 ? 0.256 0.758 18.823 1.00 88.69 86 LEU A CA 1
ATOM 628 C C . LEU A 1 86 ? 0.258 -0.762 19.017 1.00 88.69 86 LEU A C 1
ATOM 630 O O . LEU A 1 86 ? 0.055 -1.483 18.049 1.00 88.69 86 LEU A O 1
ATOM 634 N N . GLY A 1 87 ? 0.417 -1.247 20.254 1.00 91.75 87 GLY A N 1
ATOM 635 C CA . GLY A 1 87 ? 0.313 -2.675 20.578 1.00 91.75 87 GLY A CA 1
ATOM 636 C C . GLY A 1 87 ? -1.017 -3.302 20.148 1.00 91.75 87 GLY A C 1
ATOM 637 O O . GLY A 1 87 ? -1.036 -4.426 19.655 1.00 91.75 87 GLY A O 1
ATOM 638 N N . GLU A 1 88 ? -2.120 -2.560 20.274 1.00 94.06 88 GLU A N 1
ATOM 639 C CA . GLU A 1 88 ? -3.443 -3.017 19.834 1.00 94.06 88 GLU A CA 1
ATOM 640 C C . GLU A 1 88 ? -3.511 -3.141 18.311 1.00 94.06 88 GLU A C 1
ATOM 642 O O . GLU A 1 88 ? -4.113 -4.078 17.788 1.00 94.06 88 GLU A O 1
ATOM 647 N N . GLU A 1 89 ? -2.881 -2.208 17.595 1.00 93.88 89 GLU A N 1
ATOM 648 C CA . GLU A 1 89 ? -2.841 -2.237 16.138 1.00 93.88 89 GLU A CA 1
ATOM 649 C C . GLU A 1 89 ? -1.926 -3.354 15.635 1.00 93.88 89 GLU A C 1
ATOM 651 O O . GLU A 1 89 ? -2.356 -4.111 14.771 1.00 93.88 89 GLU A O 1
ATOM 656 N N . PHE A 1 90 ? -0.734 -3.544 16.212 1.00 95.12 90 PHE A N 1
ATOM 657 C CA . PHE A 1 90 ? 0.130 -4.685 15.882 1.00 95.12 90 PHE A CA 1
ATOM 658 C C . PHE A 1 90 ? -0.650 -6.007 15.959 1.00 95.12 90 PHE A C 1
ATOM 660 O O . PHE A 1 90 ? -0.745 -6.722 14.962 1.00 95.12 90 PHE A O 1
ATOM 667 N N . PHE A 1 91 ? -1.327 -6.257 17.084 1.00 96.31 91 PHE A N 1
ATOM 668 C CA . PHE A 1 91 ? -2.149 -7.455 17.253 1.00 96.31 91 PHE A CA 1
ATOM 669 C C . PHE A 1 91 ? -3.310 -7.531 16.249 1.00 96.31 91 PHE A C 1
ATOM 671 O O . PHE A 1 91 ? -3.569 -8.589 15.672 1.00 96.31 91 PHE A O 1
ATOM 678 N N . ARG A 1 92 ? -4.028 -6.421 16.016 1.00 96.00 92 ARG A N 1
ATOM 679 C CA . ARG A 1 92 ? -5.150 -6.392 15.064 1.00 96.00 92 ARG A CA 1
ATOM 680 C C . ARG A 1 92 ? -4.695 -6.765 13.657 1.00 96.00 92 ARG A C 1
ATOM 682 O O . ARG A 1 92 ? -5.382 -7.542 12.997 1.00 96.00 92 ARG A O 1
ATOM 689 N N . TRP A 1 93 ? -3.575 -6.213 13.200 1.00 96.88 93 TRP A N 1
ATOM 690 C CA . TRP A 1 93 ? -3.039 -6.476 11.867 1.00 96.88 93 TRP A CA 1
ATOM 691 C C . TRP A 1 93 ? -2.508 -7.905 11.739 1.00 96.88 93 TRP A C 1
ATOM 693 O O . TRP A 1 93 ? -2.839 -8.571 10.762 1.00 96.88 93 TRP A O 1
ATOM 703 N N . GLU A 1 94 ? -1.787 -8.420 12.739 1.00 97.25 94 GLU A N 1
ATOM 704 C CA . GLU A 1 94 ? -1.353 -9.827 12.782 1.00 97.25 94 GLU A CA 1
ATOM 705 C C . GLU A 1 94 ? -2.546 -10.787 12.702 1.00 97.25 94 GLU A C 1
ATOM 707 O O . GLU A 1 94 ? -2.561 -11.717 11.892 1.00 97.25 94 GLU A O 1
ATOM 712 N N . PHE A 1 95 ? -3.591 -10.528 13.492 1.00 97.12 95 PHE A N 1
ATOM 713 C CA . PHE A 1 95 ? -4.810 -11.328 13.475 1.00 97.12 95 PHE A CA 1
ATOM 714 C C . PHE A 1 95 ? -5.547 -11.231 12.132 1.00 97.12 95 PHE A C 1
ATOM 716 O O . PHE A 1 95 ? -5.980 -12.249 11.588 1.00 97.12 95 PHE A O 1
ATOM 723 N N . ALA A 1 96 ? -5.674 -10.026 11.569 1.00 96.50 96 ALA A N 1
ATOM 724 C CA . ALA A 1 96 ? -6.313 -9.815 10.273 1.00 96.50 96 ALA A CA 1
ATOM 725 C C . ALA A 1 96 ? -5.569 -10.544 9.147 1.00 96.50 96 ALA A C 1
ATOM 727 O O . ALA A 1 96 ? -6.205 -11.143 8.279 1.00 96.50 96 ALA A O 1
ATOM 728 N N . VAL A 1 97 ? -4.235 -10.550 9.179 1.00 96.56 97 VAL A N 1
ATOM 729 C CA . VAL A 1 97 ? -3.395 -11.281 8.225 1.00 96.56 97 VAL A CA 1
ATOM 730 C C . VAL A 1 97 ? -3.557 -12.789 8.388 1.00 96.56 97 VAL A C 1
ATOM 732 O O . VAL A 1 97 ? -3.738 -13.487 7.389 1.00 96.56 97 VAL A O 1
ATOM 735 N N . ALA A 1 98 ? -3.596 -13.297 9.623 1.00 95.94 98 ALA A N 1
ATOM 736 C CA . ALA A 1 98 ? -3.854 -14.712 9.879 1.00 95.94 98 ALA A CA 1
ATOM 737 C C . ALA A 1 98 ? -5.228 -15.152 9.339 1.00 95.94 98 ALA A C 1
ATOM 739 O O . ALA A 1 98 ? -5.332 -16.147 8.617 1.00 95.94 98 ALA A O 1
ATOM 740 N N . ALA A 1 99 ? -6.279 -14.376 9.624 1.00 96.88 99 ALA A N 1
ATOM 741 C CA . ALA A 1 99 ? -7.626 -14.624 9.113 1.00 96.88 99 ALA A CA 1
ATOM 742 C C . ALA A 1 99 ? -7.688 -14.539 7.578 1.00 96.88 99 ALA A C 1
ATOM 744 O O . ALA A 1 99 ? -8.303 -15.390 6.933 1.00 96.88 99 ALA A O 1
ATOM 745 N N . SER A 1 100 ? -7.006 -13.556 6.985 1.00 96.00 100 SER A N 1
ATOM 746 C CA . SER A 1 100 ? -6.906 -13.408 5.530 1.00 96.00 100 SER A CA 1
ATOM 747 C C . SER A 1 100 ? -6.210 -14.607 4.892 1.00 96.00 100 SER A C 1
ATOM 749 O O . SER A 1 100 ? -6.668 -15.085 3.860 1.00 96.00 100 SER A O 1
ATOM 751 N N . GLY A 1 101 ? -5.164 -15.149 5.525 1.00 94.88 101 GLY A N 1
ATOM 752 C CA . GLY A 1 101 ? -4.488 -16.363 5.069 1.00 94.88 101 GLY A CA 1
ATOM 753 C C . GLY A 1 101 ? -5.441 -17.555 4.955 1.00 94.88 101 GLY A C 1
ATOM 754 O O . GLY A 1 101 ? -5.483 -18.216 3.918 1.00 94.88 101 GLY A O 1
ATOM 755 N N . ILE A 1 102 ? -6.295 -17.762 5.963 1.00 94.44 102 ILE A N 1
ATOM 756 C CA . ILE A 1 102 ? -7.320 -18.820 5.950 1.00 94.44 102 ILE A CA 1
ATOM 757 C C . ILE A 1 102 ? -8.312 -18.610 4.799 1.00 94.44 102 ILE A C 1
ATOM 759 O O . ILE A 1 102 ? -8.588 -19.546 4.051 1.00 94.44 102 ILE A O 1
ATOM 763 N N . ILE A 1 103 ? -8.822 -17.385 4.625 1.00 95.88 103 ILE A N 1
ATOM 764 C CA . ILE A 1 103 ? -9.775 -17.041 3.553 1.00 95.88 103 ILE A CA 1
ATOM 765 C C . ILE A 1 103 ? -9.146 -17.254 2.171 1.00 95.88 103 ILE A C 1
ATOM 767 O O . ILE A 1 103 ? -9.785 -17.786 1.263 1.00 95.88 103 ILE A O 1
ATOM 771 N N . LEU A 1 104 ? -7.879 -16.875 2.017 1.00 94.69 104 LEU A N 1
ATOM 772 C CA . LEU A 1 104 ? -7.109 -17.054 0.790 1.00 94.69 104 LEU A CA 1
ATOM 773 C C . LEU A 1 104 ? -6.671 -18.508 0.570 1.00 94.69 104 LEU A C 1
ATOM 775 O O . LEU A 1 104 ? -6.200 -18.827 -0.522 1.00 94.69 104 LEU A O 1
ATOM 779 N N . GLY A 1 105 ? -6.834 -19.397 1.554 1.00 94.31 105 GLY A N 1
ATOM 780 C CA . GLY A 1 105 ? -6.405 -20.794 1.479 1.00 94.31 105 GLY A CA 1
ATOM 781 C C . GLY A 1 105 ? -4.884 -20.954 1.418 1.00 94.31 105 GLY A C 1
ATOM 782 O O . GLY A 1 105 ? -4.393 -21.823 0.700 1.00 94.31 105 GLY A O 1
ATOM 783 N N . ILE A 1 106 ? -4.150 -20.098 2.128 1.00 92.94 106 ILE A N 1
ATOM 784 C CA . ILE A 1 106 ? -2.686 -20.112 2.240 1.00 92.94 106 ILE A CA 1
ATOM 785 C C . ILE A 1 106 ? -2.274 -20.232 3.711 1.00 92.94 106 ILE A C 1
ATOM 787 O O . ILE A 1 106 ? -3.036 -19.890 4.613 1.00 92.94 106 ILE A O 1
ATOM 791 N N . ASP A 1 107 ? -1.048 -20.682 3.960 1.00 90.50 107 ASP A N 1
ATOM 792 C CA . ASP A 1 107 ? -0.447 -20.630 5.294 1.00 90.50 107 ASP A CA 1
ATOM 793 C C . ASP A 1 107 ? 0.291 -19.291 5.463 1.00 90.50 107 ASP A C 1
ATOM 795 O O . ASP A 1 107 ? 1.318 -19.093 4.813 1.00 90.50 107 ASP A O 1
ATOM 799 N N . PRO A 1 108 ? -0.185 -18.362 6.311 1.00 86.25 108 PRO A N 1
ATOM 800 C CA . PRO A 1 108 ? 0.424 -17.045 6.460 1.00 86.25 108 PRO A CA 1
ATOM 801 C C . PRO A 1 108 ? 1.765 -17.057 7.213 1.00 86.25 108 PRO A C 1
ATOM 803 O O . PRO A 1 108 ? 2.476 -16.055 7.170 1.00 86.25 108 PRO A O 1
ATOM 806 N N . PHE A 1 109 ? 2.161 -18.180 7.822 1.00 86.06 109 PHE A N 1
ATOM 807 C CA . PHE A 1 109 ? 3.348 -18.279 8.681 1.00 86.06 109 PHE A CA 1
ATOM 808 C C . PHE A 1 109 ? 4.536 -19.012 8.045 1.00 86.06 109 PHE A C 1
ATOM 810 O O . PHE A 1 109 ? 5.640 -18.967 8.584 1.00 86.06 109 PHE A O 1
ATOM 817 N N . ASN A 1 110 ? 4.351 -19.671 6.898 1.00 80.44 110 ASN A N 1
ATOM 818 C CA . ASN A 1 110 ? 5.461 -20.288 6.168 1.00 80.44 110 ASN A CA 1
ATOM 819 C C . ASN A 1 110 ? 6.226 -19.273 5.290 1.00 80.44 110 ASN A C 1
ATOM 821 O O . ASN A 1 110 ? 5.742 -18.177 5.016 1.00 80.44 110 ASN A O 1
ATOM 825 N N . GLN A 1 111 ? 7.435 -19.629 4.849 1.00 70.50 111 GLN A N 1
ATOM 826 C CA . GLN A 1 111 ? 8.265 -18.790 3.967 1.00 70.50 111 GLN A CA 1
ATOM 827 C C . GLN A 1 111 ? 8.936 -19.622 2.855 1.00 70.50 111 GLN A C 1
ATOM 829 O O . GLN A 1 111 ? 10.165 -19.685 2.783 1.00 70.50 111 GLN A O 1
ATOM 834 N N . PRO A 1 112 ? 8.163 -20.308 1.990 1.00 69.12 112 PRO A N 1
ATOM 835 C CA . PRO A 1 112 ? 8.735 -21.190 0.970 1.00 69.12 112 PRO A CA 1
ATOM 836 C C . PRO A 1 112 ? 9.570 -20.426 -0.073 1.00 69.12 112 PRO A C 1
ATOM 838 O O . PRO A 1 112 ? 10.625 -20.902 -0.493 1.00 69.12 112 PRO A O 1
ATOM 841 N N . ASP A 1 113 ? 9.143 -19.218 -0.445 1.00 70.12 113 ASP A N 1
ATOM 842 C CA . ASP A 1 113 ? 9.751 -18.456 -1.542 1.00 70.12 113 ASP A CA 1
ATOM 843 C C . ASP A 1 113 ? 11.097 -17.815 -1.162 1.00 70.12 113 ASP A C 1
ATOM 845 O O . ASP A 1 113 ? 11.952 -17.600 -2.023 1.00 70.12 113 ASP A O 1
ATOM 849 N N . VAL A 1 114 ? 11.341 -17.577 0.132 1.00 69.31 114 VAL A N 1
ATOM 850 C CA . VAL A 1 114 ? 12.615 -17.036 0.638 1.00 69.31 114 VAL A CA 1
ATOM 851 C C . VAL A 1 114 ? 13.756 -18.024 0.400 1.00 69.31 114 VAL A C 1
ATOM 853 O O . VAL A 1 114 ? 14.852 -17.637 -0.011 1.00 69.31 114 VAL A O 1
ATOM 856 N N . GLU A 1 115 ? 13.505 -19.310 0.631 1.00 70.06 115 GLU A N 1
ATOM 857 C CA . GLU A 1 115 ? 14.507 -20.351 0.411 1.00 70.06 115 GLU A CA 1
ATOM 858 C C . GLU A 1 115 ? 14.766 -20.576 -1.083 1.00 70.06 115 GLU A C 1
ATOM 860 O O . GLU A 1 115 ? 15.922 -20.724 -1.489 1.00 70.06 115 GLU A O 1
ATOM 865 N N . LEU A 1 116 ? 13.724 -20.488 -1.918 1.00 69.50 116 LEU A N 1
ATOM 866 C CA . LEU A 1 116 ? 13.862 -20.534 -3.375 1.00 69.50 116 LEU A CA 1
ATOM 867 C C . LEU A 1 116 ? 14.695 -19.353 -3.903 1.00 69.50 116 LEU A C 1
ATOM 869 O O . LEU A 1 116 ? 15.637 -19.557 -4.670 1.00 69.50 116 LEU A O 1
ATOM 873 N N . ALA A 1 117 ? 14.414 -18.130 -3.446 1.00 72.81 117 ALA A N 1
ATOM 874 C CA . ALA A 1 117 ? 15.159 -16.934 -3.839 1.00 72.81 117 ALA A CA 1
ATOM 875 C C . ALA A 1 117 ? 16.639 -17.007 -3.428 1.00 72.8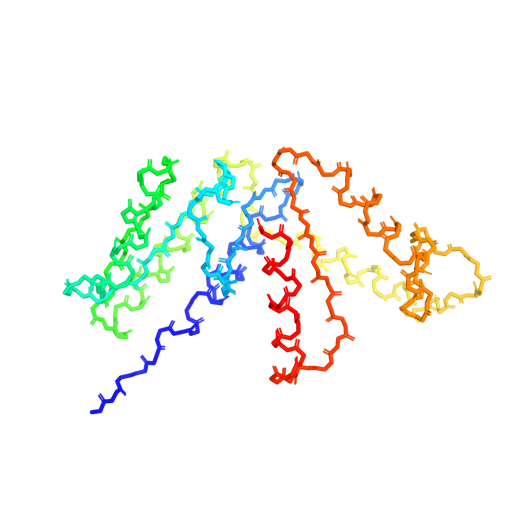1 117 ALA A C 1
ATOM 877 O O . ALA A 1 117 ? 17.520 -16.662 -4.218 1.00 72.81 117 ALA A O 1
ATOM 878 N N . LYS A 1 118 ? 16.940 -17.512 -2.222 1.00 76.12 118 LYS A N 1
ATOM 879 C CA . LYS A 1 118 ? 18.324 -17.763 -1.780 1.00 76.12 118 LYS A CA 1
ATOM 880 C C . LYS A 1 118 ? 19.027 -18.790 -2.666 1.00 76.12 118 LYS A C 1
ATOM 882 O O . LYS A 1 118 ? 20.212 -18.619 -2.948 1.00 76.12 118 LYS A O 1
ATOM 887 N N . GLY A 1 119 ? 18.318 -19.837 -3.089 1.00 73.69 119 GLY A N 1
ATOM 888 C CA . GLY A 1 119 ? 18.820 -20.834 -4.034 1.00 73.69 119 GLY A CA 1
ATOM 889 C C . GLY A 1 119 ? 19.219 -20.198 -5.364 1.00 73.69 119 GLY A C 1
ATOM 890 O O . GLY A 1 119 ? 20.389 -20.251 -5.739 1.00 73.69 119 GLY A O 1
ATOM 891 N N . LEU A 1 120 ? 18.284 -19.495 -6.007 1.00 75.38 120 LEU A N 1
ATOM 892 C CA . LEU A 1 120 ? 18.511 -18.819 -7.290 1.00 75.38 120 LEU A CA 1
ATOM 893 C C . LEU A 1 120 ? 19.625 -17.766 -7.213 1.00 75.38 120 LEU A C 1
ATOM 895 O O . LEU A 1 120 ? 20.459 -17.674 -8.111 1.00 75.38 120 LEU A O 1
ATOM 899 N N . ALA A 1 121 ? 19.686 -16.992 -6.126 1.00 75.94 121 ALA A N 1
ATOM 900 C CA . ALA A 1 121 ? 20.747 -16.010 -5.921 1.00 75.94 121 ALA A CA 1
ATOM 901 C C . ALA A 1 121 ? 22.124 -16.679 -5.778 1.00 75.94 121 ALA A C 1
ATOM 903 O O . ALA A 1 121 ? 23.100 -16.215 -6.367 1.00 75.94 121 ALA A O 1
ATOM 904 N N . ARG A 1 122 ? 22.218 -17.788 -5.030 1.00 78.38 122 ARG A N 1
ATOM 905 C CA . ARG A 1 122 ? 23.459 -18.571 -4.920 1.00 78.38 122 ARG A CA 1
ATOM 906 C C . ARG A 1 122 ? 23.873 -19.155 -6.266 1.00 78.38 122 ARG A C 1
ATOM 908 O O . ARG A 1 122 ? 25.053 -19.097 -6.591 1.00 78.38 122 ARG A O 1
ATOM 915 N N . GLU A 1 123 ? 22.929 -19.675 -7.044 1.00 74.12 123 GLU A N 1
ATOM 916 C CA . GLU A 1 123 ? 23.188 -20.211 -8.384 1.00 74.12 123 GLU A CA 1
ATOM 917 C C . GLU A 1 123 ? 23.715 -19.134 -9.338 1.00 74.12 123 GLU A C 1
ATOM 919 O O . GLU A 1 123 ? 24.748 -19.347 -9.975 1.00 74.12 123 GLU A O 1
ATOM 924 N N . ALA A 1 124 ? 23.077 -17.959 -9.367 1.00 73.88 124 ALA A N 1
ATOM 925 C CA . ALA A 1 124 ? 23.499 -16.820 -10.182 1.00 73.88 124 ALA A CA 1
ATOM 926 C C . ALA A 1 124 ? 24.885 -16.277 -9.786 1.00 73.88 124 ALA A C 1
ATOM 928 O O . ALA A 1 124 ? 25.647 -15.832 -10.642 1.00 73.88 124 ALA A O 1
ATOM 929 N N . MET A 1 125 ? 25.233 -16.330 -8.495 1.00 73.94 125 MET A N 1
ATOM 930 C CA . MET A 1 125 ? 26.555 -15.927 -8.000 1.00 73.94 125 MET A CA 1
ATOM 931 C C . MET A 1 125 ? 27.636 -16.991 -8.245 1.00 73.94 125 MET A C 1
ATOM 933 O O . MET A 1 125 ? 28.789 -16.641 -8.486 1.00 73.94 125 MET A O 1
ATOM 937 N N . ALA A 1 126 ? 27.285 -18.280 -8.177 1.00 75.81 126 ALA A N 1
ATOM 938 C CA . ALA A 1 126 ? 28.203 -19.397 -8.419 1.00 75.81 126 ALA A CA 1
ATOM 939 C C . ALA A 1 126 ? 28.502 -19.602 -9.911 1.00 75.81 126 ALA A C 1
ATOM 941 O O . ALA A 1 126 ? 29.587 -20.062 -10.265 1.00 75.81 126 ALA A O 1
ATOM 942 N N . HIS A 1 127 ? 27.562 -19.224 -10.778 1.00 64.94 127 HIS A N 1
ATOM 943 C CA . HIS A 1 127 ? 27.718 -19.211 -12.226 1.00 64.94 127 HIS A CA 1
ATOM 944 C C . HIS A 1 127 ? 27.460 -17.788 -12.733 1.00 64.94 127 HIS A C 1
ATOM 946 O O . HIS A 1 127 ? 26.368 -17.517 -13.241 1.00 64.94 127 HIS A O 1
ATOM 952 N N . PRO A 1 128 ? 28.439 -16.864 -12.621 1.00 57.75 128 PRO A N 1
ATOM 953 C CA . PRO A 1 128 ? 28.350 -15.589 -13.315 1.00 57.75 128 PRO A CA 1
ATOM 954 C C . PRO A 1 128 ? 28.156 -15.927 -14.788 1.00 57.75 128 PRO A C 1
ATOM 956 O O . PRO A 1 128 ? 29.018 -16.583 -15.372 1.00 57.75 128 PRO A O 1
ATOM 959 N N . ALA A 1 129 ? 26.992 -15.586 -15.342 1.00 53.19 129 ALA A N 1
ATOM 960 C CA . ALA A 1 129 ? 26.589 -16.039 -16.663 1.00 53.19 129 ALA A CA 1
ATOM 961 C C . ALA A 1 129 ? 27.740 -15.853 -17.664 1.00 53.19 129 ALA A C 1
ATOM 963 O O . ALA A 1 129 ? 28.128 -14.727 -17.983 1.00 53.19 129 ALA A O 1
ATOM 964 N N . ALA A 1 130 ? 28.282 -16.966 -18.170 1.00 50.94 130 ALA A N 1
ATOM 965 C CA . ALA A 1 130 ? 28.968 -16.938 -19.446 1.00 50.94 130 ALA A CA 1
ATOM 966 C C . ALA A 1 130 ? 27.932 -16.407 -20.439 1.00 50.94 130 ALA A C 1
ATOM 968 O O . ALA A 1 130 ? 26.836 -16.954 -20.528 1.00 50.94 130 ALA A O 1
ATOM 969 N N . SER A 1 131 ? 28.248 -15.287 -21.086 1.00 49.94 131 SER A N 1
ATOM 970 C CA . SER A 1 131 ? 27.406 -14.580 -22.053 1.00 49.94 131 SER A CA 1
ATOM 971 C C . SER A 1 131 ? 26.499 -15.531 -22.850 1.00 49.94 131 SER A C 1
ATOM 973 O O . SER A 1 131 ? 26.969 -16.218 -23.756 1.00 49.94 131 SER A O 1
ATOM 975 N N . GLY A 1 132 ? 25.212 -15.589 -22.509 1.00 46.25 132 GLY A N 1
ATOM 976 C CA . GLY A 1 132 ? 24.298 -16.527 -23.153 1.00 46.25 132 GLY A CA 1
ATOM 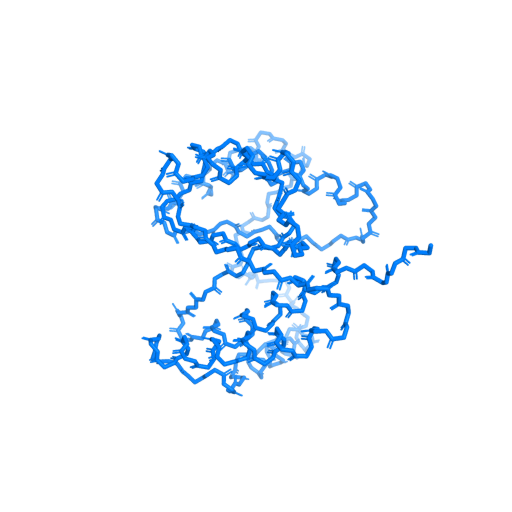977 C C . GLY A 1 132 ? 22.916 -16.550 -22.519 1.00 46.25 132 GLY A C 1
ATOM 978 O O . GLY A 1 132 ? 22.651 -17.376 -21.660 1.00 46.25 132 GLY A O 1
ATOM 979 N N . ALA A 1 133 ? 22.060 -15.639 -22.987 1.00 47.97 133 ALA A N 1
ATOM 980 C CA . ALA A 1 133 ? 20.603 -15.635 -22.834 1.00 47.97 133 ALA A CA 1
ATOM 981 C C . ALA A 1 133 ? 20.059 -15.793 -21.400 1.00 47.97 133 ALA A C 1
ATOM 983 O O . ALA A 1 133 ? 19.679 -16.877 -20.962 1.00 47.97 133 ALA A O 1
ATOM 984 N N . SER A 1 134 ? 19.909 -14.661 -20.708 1.00 45.75 134 SER A N 1
ATOM 985 C CA . SER A 1 134 ? 18.917 -14.575 -19.634 1.00 45.75 134 SER A CA 1
ATOM 986 C C . SER A 1 134 ? 17.513 -14.561 -20.266 1.00 45.75 134 SER A C 1
ATOM 988 O O . SER A 1 134 ? 17.342 -13.890 -21.283 1.00 45.75 134 SER A O 1
ATOM 990 N N . PRO A 1 135 ? 16.496 -15.243 -19.706 1.00 49.59 135 PRO A N 1
ATOM 991 C CA . PRO A 1 135 ? 15.116 -15.205 -20.211 1.00 49.59 135 PRO A CA 1
ATOM 992 C C . PRO A 1 135 ? 14.428 -13.839 -20.013 1.00 49.59 135 PRO A C 1
ATOM 994 O O . PRO A 1 135 ? 13.224 -13.705 -20.233 1.00 49.59 135 PRO A O 1
ATOM 997 N N . SER A 1 136 ? 15.167 -12.820 -19.570 1.00 55.34 136 SER A N 1
ATOM 998 C CA . SER A 1 136 ? 14.678 -11.456 -19.429 1.00 55.34 136 SER A CA 1
ATOM 999 C C . SER A 1 136 ? 14.390 -10.827 -20.799 1.00 55.34 136 SER A C 1
ATOM 1001 O O . SER A 1 136 ? 15.155 -11.043 -21.739 1.00 55.34 136 SER A O 1
ATOM 1003 N N . PRO A 1 137 ? 13.313 -10.031 -20.931 1.00 60.72 137 PRO A N 1
ATOM 1004 C CA . PRO A 1 137 ? 13.060 -9.265 -22.148 1.00 60.72 137 PRO A CA 1
ATOM 1005 C C . PRO A 1 137 ? 14.272 -8.395 -22.496 1.00 60.72 137 PRO A C 1
ATOM 1007 O O . PRO A 1 137 ? 14.960 -7.911 -21.593 1.00 60.72 137 PRO A O 1
ATOM 1010 N N . ASP A 1 138 ? 14.508 -8.184 -23.795 1.00 68.44 138 ASP A N 1
ATOM 1011 C CA . ASP A 1 138 ? 15.599 -7.333 -24.273 1.00 68.44 138 ASP A CA 1
ATOM 1012 C C . ASP A 1 138 ? 15.555 -5.973 -23.554 1.00 68.44 138 ASP A C 1
ATOM 1014 O O . ASP A 1 138 ? 14.538 -5.268 -23.629 1.00 68.44 138 A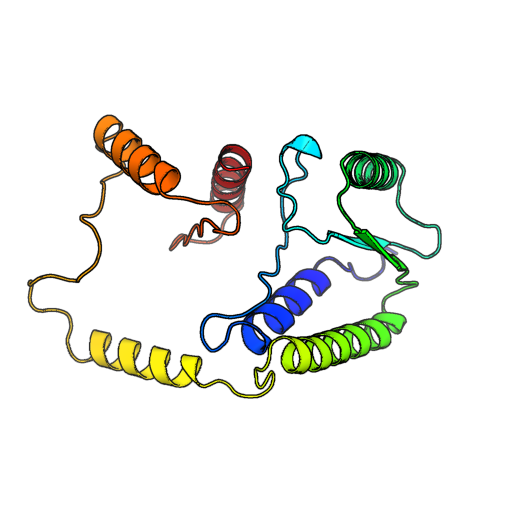SP A O 1
ATOM 1018 N N . PRO A 1 139 ? 16.621 -5.586 -22.830 1.00 77.38 139 PRO A N 1
ATOM 1019 C CA . PRO A 1 139 ? 16.610 -4.356 -22.059 1.00 77.38 139 PRO A CA 1
ATOM 1020 C C . PRO A 1 139 ? 16.486 -3.152 -22.997 1.00 77.38 139 PRO A C 1
ATOM 1022 O O . PRO A 1 139 ? 17.315 -2.933 -23.882 1.00 77.38 139 PRO A O 1
ATOM 1025 N N . ALA A 1 140 ? 15.459 -2.327 -22.786 1.00 81.94 140 ALA A N 1
ATOM 1026 C CA . ALA A 1 140 ? 15.315 -1.065 -23.499 1.00 81.94 140 ALA A CA 1
ATOM 1027 C C . ALA A 1 140 ? 16.230 -0.003 -22.870 1.00 81.94 140 ALA A C 1
ATOM 1029 O O . ALA A 1 140 ? 16.075 0.362 -21.705 1.00 81.94 140 ALA A O 1
ATOM 1030 N N . SER A 1 141 ? 17.180 0.524 -23.647 1.00 82.25 141 SER A N 1
ATOM 1031 C CA . SER A 1 141 ? 18.061 1.600 -23.180 1.00 82.25 141 SER A CA 1
ATOM 1032 C C . SER A 1 141 ? 17.305 2.921 -23.021 1.00 82.25 141 SER A C 1
ATOM 1034 O O . SER A 1 141 ? 16.599 3.361 -23.930 1.00 82.25 141 SER A O 1
ATOM 1036 N N . VAL A 1 142 ? 17.543 3.614 -21.904 1.00 80.62 142 VAL A N 1
ATOM 1037 C CA . VAL A 1 142 ? 17.013 4.964 -21.646 1.00 80.62 142 VAL A CA 1
ATOM 1038 C C . VAL A 1 142 ? 17.520 6.014 -22.636 1.00 80.62 142 VAL A C 1
ATOM 1040 O O . VAL A 1 142 ? 16.832 7.000 -22.887 1.00 80.62 142 VAL A O 1
ATOM 1043 N N . ALA A 1 143 ? 18.683 5.788 -23.259 1.00 84.69 143 ALA A N 1
ATOM 1044 C CA . ALA A 1 143 ? 19.221 6.669 -24.296 1.00 84.69 143 ALA A CA 1
ATOM 1045 C C . ALA A 1 143 ? 18.435 6.572 -25.619 1.00 84.69 143 ALA A C 1
ATOM 1047 O O . ALA A 1 143 ? 18.499 7.472 -26.455 1.00 84.69 143 ALA A O 1
ATOM 1048 N N . ALA A 1 144 ? 17.663 5.500 -25.810 1.00 85.75 144 ALA A N 1
ATOM 1049 C CA . ALA A 1 144 ? 16.848 5.271 -26.994 1.00 85.75 144 ALA A CA 1
ATOM 1050 C C . ALA A 1 144 ? 15.382 5.652 -26.726 1.00 85.75 144 ALA A C 1
ATOM 1052 O O . ALA A 1 144 ? 14.493 4.801 -26.754 1.00 85.75 144 ALA A O 1
ATOM 1053 N N . GLY A 1 145 ? 15.119 6.941 -26.482 1.00 87.06 145 GLY A N 1
ATOM 1054 C CA . GLY A 1 145 ? 13.804 7.460 -26.066 1.00 87.06 145 GLY A CA 1
ATOM 1055 C C . GLY A 1 145 ? 12.592 6.904 -26.841 1.00 87.06 145 GLY A C 1
ATOM 1056 O O . GLY A 1 145 ? 11.662 6.395 -26.212 1.00 87.06 145 GLY A O 1
ATOM 1057 N N . PRO A 1 146 ? 12.584 6.908 -28.191 1.00 89.75 146 PRO A N 1
ATOM 1058 C CA . PRO A 1 146 ? 11.480 6.335 -28.970 1.00 89.75 146 PRO A CA 1
ATOM 1059 C C . PRO A 1 146 ? 11.309 4.817 -28.810 1.00 89.75 146 PRO A C 1
ATOM 1061 O O . PRO A 1 146 ? 10.191 4.306 -28.889 1.00 89.75 146 PRO A O 1
ATOM 1064 N N . ALA A 1 147 ? 12.402 4.076 -28.607 1.00 87.81 147 ALA A N 1
ATOM 1065 C CA . ALA A 1 147 ? 12.350 2.636 -28.368 1.00 87.81 147 ALA A CA 1
ATOM 1066 C C . ALA A 1 147 ? 11.827 2.334 -26.958 1.00 87.81 147 ALA A C 1
ATOM 1068 O O . ALA A 1 147 ? 10.909 1.530 -26.822 1.00 87.81 147 ALA A O 1
ATOM 1069 N N . LEU A 1 148 ? 12.323 3.048 -25.940 1.00 88.56 148 LEU A N 1
ATOM 1070 C CA . LEU A 1 148 ? 11.830 2.945 -24.566 1.00 88.56 148 LEU A CA 1
ATOM 1071 C C . LEU A 1 148 ? 10.335 3.274 -24.480 1.00 88.56 148 LEU A C 1
ATOM 1073 O O . LEU A 1 148 ? 9.576 2.535 -23.862 1.00 88.56 148 LEU A O 1
ATOM 1077 N N . SER A 1 149 ? 9.891 4.351 -25.134 1.00 89.00 149 SER A N 1
ATOM 1078 C CA . SER A 1 149 ? 8.477 4.742 -25.125 1.00 89.00 149 SER A CA 1
ATOM 1079 C C . SER A 1 149 ? 7.574 3.668 -25.736 1.00 89.00 149 SER A C 1
ATOM 1081 O O . SER A 1 149 ? 6.511 3.391 -25.183 1.00 89.00 149 SER A O 1
ATOM 1083 N N .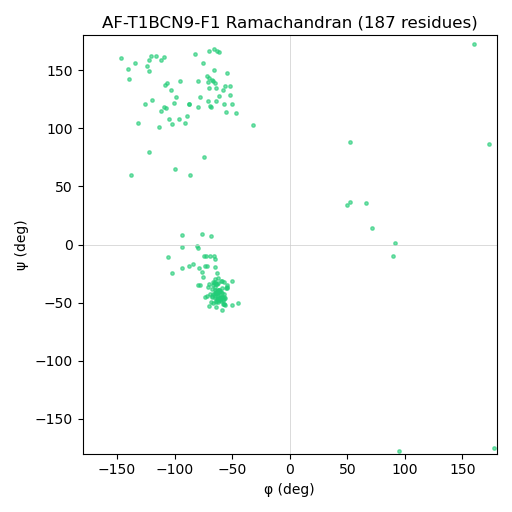 ARG A 1 150 ? 7.992 3.033 -26.842 1.00 90.06 150 ARG A N 1
ATOM 1084 C CA . ARG A 1 150 ? 7.257 1.897 -27.421 1.00 90.06 150 ARG A CA 1
ATOM 1085 C C . ARG A 1 150 ? 7.236 0.704 -26.474 1.00 90.06 150 ARG A C 1
ATOM 1087 O O . ARG A 1 150 ? 6.156 0.222 -26.171 1.00 90.06 150 ARG A O 1
ATOM 1094 N N . ALA A 1 151 ? 8.388 0.307 -25.937 1.00 89.81 151 ALA A N 1
ATOM 1095 C CA . ALA A 1 151 ? 8.479 -0.816 -25.007 1.00 89.81 151 ALA A CA 1
ATOM 1096 C C . ALA A 1 151 ? 7.587 -0.625 -23.766 1.00 89.81 151 ALA A C 1
ATOM 1098 O O . ALA A 1 151 ? 6.885 -1.550 -23.368 1.00 89.81 151 ALA A O 1
ATOM 1099 N N . LEU A 1 152 ? 7.556 0.585 -23.192 1.00 89.50 152 LEU A N 1
ATOM 1100 C CA . LEU A 1 152 ? 6.679 0.915 -22.066 1.00 89.50 152 LEU A CA 1
ATOM 1101 C C . LEU A 1 152 ? 5.199 0.846 -22.452 1.00 89.50 152 LEU A C 1
ATOM 1103 O O . LEU A 1 152 ? 4.418 0.252 -21.717 1.00 89.50 152 LEU A O 1
ATOM 1107 N N . LYS A 1 153 ? 4.804 1.413 -23.599 1.00 90.56 153 LYS A N 1
ATOM 1108 C CA . LYS A 1 153 ? 3.414 1.336 -24.081 1.00 90.56 153 LYS A CA 1
ATOM 1109 C C . LYS A 1 153 ? 2.981 -0.105 -24.331 1.00 90.56 153 LYS A C 1
ATOM 1111 O O . LYS A 1 153 ? 1.903 -0.491 -23.896 1.00 90.56 153 LYS A O 1
ATOM 1116 N N . ASP A 1 154 ? 3.831 -0.894 -24.979 1.00 91.62 154 ASP A N 1
ATOM 1117 C CA . ASP A 1 154 ? 3.557 -2.297 -25.284 1.00 91.62 154 ASP A CA 1
ATOM 1118 C C . ASP A 1 154 ? 3.488 -3.147 -24.010 1.00 91.62 154 ASP A C 1
ATOM 1120 O O . ASP A 1 154 ? 2.704 -4.090 -23.938 1.00 91.62 154 ASP A O 1
ATOM 1124 N N . PHE A 1 155 ? 4.297 -2.833 -22.994 1.00 90.88 155 PHE A N 1
ATOM 1125 C CA . PHE A 1 155 ? 4.244 -3.496 -21.694 1.00 90.88 155 PHE A CA 1
ATOM 1126 C C . PHE A 1 155 ? 2.972 -3.130 -20.922 1.00 90.88 155 PHE A C 1
ATOM 1128 O O . PHE A 1 155 ? 2.221 -4.020 -20.531 1.00 90.88 155 PHE A O 1
ATOM 1135 N N . LEU A 1 156 ? 2.697 -1.834 -20.752 1.00 91.50 156 LEU A N 1
ATOM 1136 C CA . LEU A 1 156 ? 1.524 -1.346 -20.020 1.00 91.50 156 LEU A CA 1
ATOM 1137 C C . LEU A 1 156 ? 0.213 -1.750 -20.705 1.00 91.50 156 LEU A C 1
ATOM 1139 O O . LEU A 1 156 ? -0.757 -2.069 -20.029 1.00 91.50 156 LEU A O 1
ATOM 1143 N N . GLY A 1 157 ? 0.193 -1.816 -22.039 1.00 92.19 157 GLY A N 1
ATOM 1144 C CA . GLY A 1 157 ? -0.965 -2.265 -22.813 1.00 92.19 157 GLY A CA 1
ATOM 1145 C C . GLY A 1 157 ? -1.332 -3.741 -22.621 1.00 92.19 157 GLY A C 1
ATOM 1146 O O . GLY A 1 157 ? -2.393 -4.158 -23.080 1.00 92.19 157 GLY A O 1
ATOM 1147 N N . LYS A 1 158 ? -0.486 -4.541 -21.955 1.00 92.56 158 LYS A N 1
ATOM 1148 C CA . LYS A 1 158 ? -0.798 -5.937 -21.599 1.00 92.56 158 LYS A CA 1
ATOM 1149 C C . LYS A 1 158 ? -1.602 -6.059 -20.306 1.00 92.56 158 LYS A C 1
ATOM 1151 O O . LYS A 1 158 ? -2.159 -7.133 -20.081 1.00 92.56 158 LYS A O 1
ATOM 1156 N N . ALA A 1 159 ? -1.636 -5.011 -19.482 1.00 91.62 159 ALA A N 1
ATOM 1157 C CA . ALA A 1 159 ? -2.314 -5.028 -18.194 1.00 91.62 159 ALA A CA 1
ATOM 1158 C C . ALA A 1 159 ? -3.830 -5.199 -18.365 1.00 91.62 159 ALA A C 1
ATOM 1160 O O . ALA A 1 159 ? -4.454 -4.613 -19.253 1.00 91.62 159 ALA A O 1
ATOM 1161 N N . ARG A 1 160 ? -4.420 -6.009 -17.493 1.00 90.69 160 ARG A N 1
ATOM 1162 C CA . ARG A 1 160 ? -5.855 -6.285 -17.404 1.00 90.69 160 ARG A CA 1
ATOM 1163 C C . ARG A 1 160 ? -6.389 -5.792 -16.057 1.00 90.69 160 ARG A C 1
ATOM 1165 O O . ARG A 1 160 ? -5.604 -5.585 -15.135 1.00 90.69 160 ARG A O 1
ATOM 1172 N N . PRO A 1 161 ? -7.714 -5.619 -15.907 1.00 86.94 161 PRO A N 1
ATOM 1173 C CA . PRO A 1 161 ? -8.301 -5.362 -14.595 1.00 86.94 161 PRO A CA 1
ATOM 1174 C C . PRO A 1 161 ? -7.850 -6.418 -13.573 1.00 86.94 161 PRO A C 1
ATOM 1176 O O . PRO A 1 161 ? -7.940 -7.614 -13.851 1.00 86.94 161 PRO A O 1
ATOM 1179 N N . GLY A 1 162 ? -7.347 -5.966 -12.421 1.00 84.12 162 GLY A N 1
ATOM 1180 C CA . GLY A 1 162 ? -6.778 -6.812 -11.366 1.00 84.12 162 GLY A CA 1
ATOM 1181 C C . GLY A 1 162 ? -5.273 -7.089 -11.483 1.00 84.12 162 GLY A C 1
ATOM 1182 O O . GLY A 1 162 ? -4.686 -7.599 -10.530 1.00 84.12 162 GLY A O 1
ATOM 1183 N N . ASP A 1 163 ? -4.628 -6.739 -12.600 1.00 88.06 163 ASP A N 1
ATOM 1184 C CA . ASP A 1 163 ? -3.166 -6.751 -12.685 1.00 88.06 163 ASP A CA 1
ATOM 1185 C C . ASP A 1 163 ? -2.575 -5.545 -11.941 1.00 88.06 163 ASP A C 1
ATOM 1187 O O . ASP A 1 163 ? -3.190 -4.484 -11.824 1.00 88.06 163 ASP A O 1
ATOM 1191 N N . TYR A 1 164 ? -1.320 -5.674 -11.512 1.00 87.44 164 TYR A N 1
ATOM 1192 C CA . TYR A 1 164 ? -0.537 -4.564 -10.982 1.00 87.44 164 TYR A CA 1
ATOM 1193 C C . TYR A 1 164 ? 0.751 -4.379 -11.784 1.00 87.44 164 TYR A C 1
ATOM 1195 O O . TYR A 1 164 ? 1.344 -5.328 -12.300 1.00 87.44 164 TYR A O 1
ATOM 1203 N N . VAL A 1 165 ? 1.209 -3.131 -11.865 1.00 88.69 165 VAL A N 1
ATOM 1204 C CA . VAL A 1 165 ? 2.504 -2.784 -12.452 1.00 88.69 165 VAL A CA 1
ATOM 1205 C C . VAL A 1 165 ? 3.501 -2.561 -11.324 1.00 88.69 165 VAL A C 1
ATOM 1207 O O . VAL A 1 165 ? 3.302 -1.704 -10.467 1.00 88.69 165 VAL A O 1
ATOM 1210 N N . CYS A 1 166 ? 4.591 -3.324 -11.335 1.00 87.94 166 CYS A N 1
ATOM 1211 C CA . CYS A 1 166 ? 5.669 -3.189 -10.364 1.00 87.94 166 CYS A CA 1
ATOM 1212 C C . CYS A 1 166 ? 6.828 -2.376 -10.954 1.00 87.94 166 CYS A C 1
ATOM 1214 O O . CYS A 1 166 ? 7.348 -2.713 -12.019 1.00 87.94 166 CYS A O 1
ATOM 1216 N N . LEU A 1 167 ? 7.257 -1.331 -10.243 1.00 88.38 167 LEU A N 1
ATOM 1217 C CA . LEU A 1 167 ? 8.468 -0.576 -10.554 1.00 88.38 167 LEU A CA 1
ATOM 1218 C C . LEU A 1 167 ? 9.585 -0.995 -9.593 1.00 88.38 167 LEU A C 1
ATOM 1220 O O . LEU A 1 167 ? 9.607 -0.570 -8.442 1.00 88.38 167 LEU A O 1
ATOM 1224 N N . GLN A 1 168 ? 10.523 -1.812 -10.072 1.00 89.44 168 GLN A N 1
ATOM 1225 C CA . GLN A 1 168 ? 11.694 -2.231 -9.297 1.00 89.44 168 GLN A CA 1
ATOM 1226 C C . GLN A 1 168 ? 12.889 -1.340 -9.645 1.00 89.44 168 GLN A C 1
ATOM 1228 O O . GLN A 1 168 ? 13.440 -1.424 -10.744 1.00 89.44 168 GLN A O 1
ATOM 1233 N N . ALA A 1 169 ? 13.271 -0.458 -8.722 1.00 89.19 169 ALA A N 1
ATOM 1234 C CA . ALA A 1 169 ? 14.344 0.509 -8.930 1.00 89.19 169 ALA A CA 1
ATOM 1235 C C . ALA A 1 169 ? 15.618 0.100 -8.178 1.00 89.19 169 ALA A C 1
ATOM 1237 O O . ALA A 1 169 ? 15.709 0.239 -6.962 1.00 89.19 169 ALA A O 1
ATOM 1238 N N . TYR A 1 170 ? 16.637 -0.340 -8.916 1.00 89.19 170 TYR A N 1
ATOM 1239 C CA . TYR A 1 170 ? 17.976 -0.622 -8.384 1.00 89.19 170 TYR A CA 1
ATOM 1240 C C . TYR A 1 170 ? 18.830 0.656 -8.372 1.00 89.19 170 TYR A C 1
ATOM 1242 O O . TYR A 1 170 ? 19.841 0.759 -9.063 1.00 89.19 170 TYR A O 1
ATOM 1250 N N . LEU A 1 171 ? 18.365 1.669 -7.638 1.00 90.62 171 LEU A N 1
ATOM 1251 C CA . LEU A 1 171 ? 18.970 3.000 -7.561 1.00 90.62 171 LEU A CA 1
ATOM 1252 C C . LEU A 1 171 ? 19.288 3.360 -6.108 1.00 90.62 171 LEU A C 1
ATOM 1254 O O . LEU A 1 171 ? 18.628 2.888 -5.184 1.00 90.62 171 LEU A O 1
ATOM 1258 N N . ALA A 1 172 ? 20.284 4.224 -5.901 1.00 92.31 172 ALA A N 1
ATOM 1259 C CA . ALA A 1 172 ? 20.596 4.722 -4.567 1.00 92.31 172 ALA A CA 1
ATOM 1260 C C . ALA A 1 172 ? 19.418 5.553 -4.009 1.00 92.31 172 ALA A C 1
ATOM 1262 O O . ALA A 1 172 ? 18.881 6.406 -4.732 1.00 92.31 172 ALA A O 1
ATOM 1263 N N . PRO A 1 173 ? 19.021 5.342 -2.739 1.00 90.12 173 PRO A N 1
ATOM 1264 C CA . PRO A 1 173 ? 17.954 6.117 -2.125 1.00 90.12 173 PRO A CA 1
ATOM 1265 C C . PRO A 1 173 ? 18.420 7.562 -1.916 1.00 90.12 173 PRO A C 1
ATOM 1267 O O . PRO A 1 173 ? 19.384 7.825 -1.199 1.00 90.12 173 PRO A O 1
ATOM 1270 N N . SER A 1 174 ? 17.725 8.505 -2.546 1.00 95.25 174 SER A N 1
ATOM 1271 C CA . SER A 1 174 ? 17.902 9.943 -2.339 1.00 95.25 174 SER A CA 1
ATOM 1272 C C . SER A 1 174 ? 16.556 10.659 -2.500 1.00 95.25 174 SER A C 1
ATOM 1274 O O . SER A 1 174 ? 15.645 10.094 -3.119 1.00 95.25 174 SER A O 1
ATOM 1276 N N . PRO A 1 175 ? 16.397 11.890 -1.980 1.00 94.88 175 PRO A N 1
ATOM 1277 C CA . PRO A 1 175 ? 15.191 12.687 -2.207 1.00 94.88 175 PRO A CA 1
ATOM 1278 C C . PRO A 1 175 ? 14.857 12.865 -3.696 1.00 94.88 175 PRO A C 1
ATOM 1280 O O . PRO A 1 175 ? 13.689 12.831 -4.083 1.00 94.88 175 PRO A O 1
ATOM 1283 N N . GLU A 1 176 ? 15.876 13.003 -4.543 1.00 96.00 176 GLU A N 1
ATOM 1284 C CA . GLU A 1 176 ? 15.738 13.145 -5.993 1.00 96.00 176 GLU A CA 1
ATOM 1285 C C . GLU A 1 176 ? 15.237 11.845 -6.629 1.00 96.00 176 GLU A C 1
ATOM 1287 O O . GLU A 1 176 ? 14.251 11.872 -7.369 1.00 96.00 176 GLU A O 1
ATOM 1292 N N . THR A 1 177 ? 15.861 10.704 -6.299 1.00 94.38 177 THR A N 1
ATOM 1293 C CA . THR A 1 177 ? 15.414 9.377 -6.752 1.00 94.38 177 THR A CA 1
ATOM 1294 C C . THR A 1 177 ? 13.973 9.125 -6.316 1.00 94.38 177 THR A C 1
ATOM 1296 O O . THR A 1 177 ? 13.136 8.745 -7.132 1.00 94.38 177 THR A O 1
ATOM 1299 N N . TRP A 1 178 ? 13.653 9.391 -5.047 1.00 91.38 178 TRP A N 1
ATOM 1300 C CA . TRP A 1 178 ? 12.306 9.237 -4.506 1.00 91.38 178 TRP A CA 1
ATOM 1301 C C . TRP A 1 178 ? 11.288 10.083 -5.273 1.00 91.38 178 TRP A C 1
ATOM 1303 O O . TRP A 1 178 ? 10.288 9.563 -5.762 1.00 91.38 178 TRP A O 1
ATOM 1313 N N . SER A 1 179 ? 11.561 11.378 -5.446 1.00 93.19 179 SER A N 1
ATOM 1314 C CA . SER A 1 179 ? 10.674 12.295 -6.166 1.00 93.19 179 SER A CA 1
ATOM 1315 C C . SER A 1 179 ? 10.428 11.848 -7.611 1.00 93.19 179 SER A C 1
ATOM 1317 O O . SER A 1 179 ? 9.284 11.855 -8.076 1.00 93.19 179 SER A O 1
ATOM 1319 N N . ALA A 1 180 ? 11.476 11.388 -8.304 1.00 93.19 180 ALA A N 1
ATOM 1320 C CA . ALA A 1 180 ? 11.371 10.867 -9.662 1.00 93.19 180 ALA A CA 1
ATOM 1321 C C . ALA A 1 180 ? 10.498 9.600 -9.732 1.00 93.19 180 ALA A C 1
ATOM 1323 O O . ALA A 1 180 ? 9.591 9.530 -10.565 1.00 93.19 180 ALA A O 1
ATOM 1324 N N . LEU A 1 181 ? 10.709 8.633 -8.831 1.00 92.31 181 LEU A N 1
ATOM 1325 C CA . LEU A 1 181 ? 9.910 7.402 -8.767 1.00 92.31 181 LEU A CA 1
ATOM 1326 C C . LEU A 1 181 ? 8.437 7.695 -8.446 1.00 92.31 181 LEU A C 1
ATOM 1328 O O . LEU A 1 181 ? 7.545 7.142 -9.088 1.00 92.31 181 LEU A O 1
ATOM 1332 N N . GLN A 1 182 ? 8.163 8.630 -7.532 1.00 90.81 182 GLN A N 1
ATOM 1333 C CA . GLN A 1 182 ? 6.796 9.074 -7.239 1.00 90.81 182 GLN A CA 1
ATOM 1334 C C . GLN A 1 182 ? 6.155 9.812 -8.425 1.00 90.81 182 GLN A C 1
ATOM 1336 O O . GLN A 1 182 ? 4.948 9.713 -8.648 1.00 90.81 182 GLN A O 1
ATOM 1341 N N . GLY A 1 183 ? 6.952 10.533 -9.219 1.00 91.81 183 GLY A N 1
ATOM 1342 C CA . GLY A 1 183 ? 6.518 11.119 -10.486 1.00 91.81 183 GLY A CA 1
ATOM 1343 C C . GLY A 1 183 ? 6.063 10.061 -11.492 1.00 91.81 183 GLY A C 1
ATOM 1344 O O . GLY A 1 183 ? 4.986 10.200 -12.069 1.00 91.81 183 GLY A O 1
ATOM 1345 N N . ILE A 1 184 ? 6.836 8.981 -11.644 1.00 89.88 184 ILE A N 1
ATOM 1346 C CA . ILE A 1 184 ? 6.470 7.840 -12.497 1.00 89.88 184 ILE A CA 1
ATOM 1347 C C . ILE A 1 184 ? 5.188 7.184 -11.977 1.00 89.88 184 ILE A C 1
ATOM 1349 O O . ILE A 1 184 ? 4.253 6.990 -12.748 1.00 89.88 184 ILE A O 1
ATOM 1353 N N . ARG A 1 185 ? 5.094 6.915 -10.668 1.00 88.88 185 ARG A N 1
ATOM 1354 C CA . ARG A 1 185 ? 3.902 6.314 -10.051 1.00 88.88 185 ARG A CA 1
ATOM 1355 C C . ARG A 1 185 ? 2.635 7.131 -10.321 1.00 88.88 185 ARG A C 1
ATOM 1357 O O . ARG A 1 185 ? 1.638 6.571 -10.757 1.00 88.88 185 ARG A O 1
ATOM 1364 N N . ARG A 1 186 ? 2.687 8.459 -10.159 1.00 88.12 186 ARG A N 1
ATOM 1365 C CA . ARG A 1 186 ? 1.562 9.364 -10.479 1.00 88.12 186 ARG A CA 1
ATOM 1366 C C . ARG A 1 186 ? 1.161 9.371 -11.953 1.00 88.12 186 ARG A C 1
ATOM 1368 O O . ARG A 1 186 ? 0.019 9.690 -12.259 1.00 88.12 186 ARG A O 1
ATOM 1375 N N . ALA A 1 187 ? 2.098 9.099 -12.857 1.00 86.94 187 ALA A N 1
ATOM 1376 C CA . ALA A 1 187 ? 1.812 9.015 -14.285 1.00 86.94 187 ALA A CA 1
ATOM 1377 C C . ALA A 1 187 ? 1.174 7.672 -14.682 1.00 86.94 187 ALA A C 1
ATOM 1379 O O . ALA A 1 187 ? 0.565 7.597 -15.747 1.00 86.94 187 ALA A O 1
ATOM 1380 N N . LEU A 1 188 ? 1.332 6.637 -13.849 1.00 83.44 188 LEU A N 1
ATOM 1381 C CA . LEU A 1 188 ? 0.766 5.300 -14.049 1.00 83.44 188 LEU A CA 1
ATOM 1382 C C . LEU A 1 188 ? -0.592 5.097 -13.351 1.00 83.44 188 LEU A C 1
ATOM 1384 O O . LEU A 1 188 ? -1.317 4.189 -13.747 1.00 83.44 188 LEU A O 1
ATOM 1388 N N . LEU A 1 189 ? -0.916 5.920 -12.344 1.00 76.25 189 LEU A N 1
ATOM 1389 C CA . LEU A 1 189 ? -2.236 6.029 -11.699 1.00 76.25 189 LEU A CA 1
ATOM 1390 C C . LEU A 1 189 ? -3.207 6.860 -12.544 1.00 76.25 189 LEU A C 1
ATOM 1392 O O . LEU A 1 189 ? -4.365 6.445 -12.726 1.00 76.25 189 LEU A O 1
#

Organism: NCBI:txid410659

InterPro domains:
  IPR001672 Phosphoglucose isomerase (PGI) [PS51463] (1-159)
  IPR046348 SIS domain superfamily [SSF53697] (4-138)

Foldseek 3Di:
DDADDCLCVLVVLQCLQCQQAPPPPTGDHRDPPADQDQLVPDDLSDEAEAEAAPVFDDPVVVVSVVRNVVSVHHYHYHHDNGPVCVVVVVVVSNVVSCVVCVVRVHGRPDRPVVVVVVVVVVVCVVPVDPPDDDVDDDDDDPVCVVSVVVVVCVVLVVDDRPDDDDDDDPDDDDPVVVVVVSVVSVVSD

Secondary structure (DSSP, 8-state):
-PPPPSTHHHHHHHHHHHHHH-BTTB------SPPP--GGGS-TT--EEEEE-TT---HHHHHHHHHHHHTT--EEEEE--SGGGHHHHHHHHHHHHHHHHHHHTS-TT--HHHHHHHHHHHHHHHS---SS--SSPPPPPTT-HHHHHHHHHHHHTT--TT--------S---HHHHHHHHHHHHHH-

Nearest PDB structures (foldseek):
  2q8n-assembly1_B  TM=6.682E-01  e=2.081E-03  Thermotoga maritima MSB8
  3okf-assembly1_B  TM=4.820E-01  e=1.124E+00  Vibrio cholerae O1 biovar El Tor str. N16961
  3hgu-assembly1_B  TM=2.992E-01  e=2.711E+00  Pantoea agglomerans
  3zn8-assembly1_A  TM=2.721E-01  e=7.419E+00  Escherichia coli

pLDDT: mean 86.33, std 12.47, range [36.25, 97.25]

Sequence (189 aa):
AEGPSLLPFPVWVEQLVAESTGKSGRGIIPVVDEPWAPPARYGDDRLFVALVPPSGPGPELAAHLAGLSRAGHPYLLVKVPGPGNLGEEFFRWEFAVAASGIILGIDPFNQPDVELAKGLAREAMAHPAASGASPSPDPASVAAGPALSRALKDFLGKARPGDYVCLQAYLAPSPETWSALQGIRRALL

Radius of gyration: 20.15 Å; Cα contacts (8 Å, |Δi|>4): 129; chains: 1; bounding box: 48×40×53 Å

Mean predicted aligned error: 7.54 Å